Protein AF-A0AAD5IL23-F1 (afdb_monomer_lite)

pLDDT: mean 79.72, std 25.83, range [29.44, 98.81]

Sequence (234 aa):
MELLKLSKFKFQLQAIINEARHLKERERSAAEQIHLLVQKQKQTEEEYSRKLQELEAELASSNELCQKLERKVSYFQNDNALLENKQKELKETIHRLLQARENFINAYEPYLQKNLSAKDIVLQNVISEKEALHLEVGSLGIVLRRIQDAVASMNQQDKKAFHSALELKEEGDVNTTIENNRIEDTVQNGGESPTKASPPCQENKSVGSELLDNDNFTSCVSEASGLSTNWSQI

Structure (mmCIF, N/CA/C/O backbone):
data_AF-A0AAD5IL23-F1
#
_entry.id   AF-A0AAD5IL23-F1
#
loop_
_atom_site.group_PDB
_atom_site.id
_atom_site.type_symbol
_atom_site.label_atom_id
_atom_site.label_alt_id
_atom_site.label_comp_id
_atom_site.label_asym_id
_atom_site.label_entity_id
_atom_site.label_seq_id
_atom_site.pdbx_PDB_ins_code
_atom_site.Cartn_x
_atom_site.Cartn_y
_atom_site.Cartn_z
_atom_site.occupancy
_atom_site.B_iso_or_equiv
_atom_site.auth_seq_id
_atom_site.auth_comp_id
_atom_site.auth_asym_id
_atom_site.auth_atom_id
_atom_site.pdbx_PDB_model_num
ATOM 1 N N . MET A 1 1 ? -58.962 -24.205 103.227 1.00 62.75 1 MET A N 1
ATOM 2 C CA . MET A 1 1 ? -58.649 -24.711 101.868 1.00 62.75 1 MET A CA 1
ATOM 3 C C . MET A 1 1 ? -58.582 -23.584 100.820 1.00 62.75 1 MET A C 1
ATOM 5 O O . MET A 1 1 ? -57.746 -23.660 99.931 1.00 62.75 1 MET A O 1
ATOM 9 N N . GLU A 1 2 ? -59.377 -22.516 100.955 1.00 72.75 2 GLU A N 1
ATOM 10 C CA . GLU A 1 2 ? -59.429 -21.348 100.043 1.00 72.75 2 GLU A CA 1
ATOM 11 C C . GLU A 1 2 ? -58.130 -20.507 99.967 1.00 72.75 2 GLU A C 1
ATOM 13 O O . GLU A 1 2 ? -57.643 -20.215 98.877 1.00 72.75 2 GLU A O 1
ATOM 18 N N . LEU A 1 3 ? -57.499 -20.189 101.106 1.00 74.19 3 LEU A N 1
ATOM 19 C CA . LEU A 1 3 ? -56.250 -19.398 101.173 1.00 74.19 3 LEU A CA 1
ATOM 20 C C . LEU A 1 3 ? -55.073 -20.017 100.391 1.00 74.19 3 LEU A C 1
ATOM 22 O O . LEU A 1 3 ? -54.274 -19.300 99.789 1.00 74.19 3 LEU A O 1
ATOM 26 N N . LEU A 1 4 ? -54.981 -21.351 100.360 1.00 80.19 4 LEU A N 1
ATOM 27 C CA . LEU A 1 4 ? -53.925 -22.072 99.642 1.00 80.19 4 LEU A CA 1
ATOM 28 C C . LEU A 1 4 ? -54.127 -22.004 98.117 1.00 80.19 4 LEU A C 1
ATOM 30 O O . LEU A 1 4 ? -53.163 -21.832 97.371 1.00 80.19 4 LEU A O 1
ATOM 34 N N . LYS A 1 5 ? -55.383 -22.082 97.650 1.00 85.75 5 LYS A N 1
ATOM 35 C CA . LYS A 1 5 ? -55.741 -21.932 96.229 1.00 85.75 5 LYS A CA 1
ATOM 36 C C . LYS A 1 5 ? -55.447 -20.516 95.730 1.00 85.75 5 LYS A C 1
ATOM 38 O O . LYS A 1 5 ? -54.870 -20.361 94.656 1.00 85.75 5 LYS A O 1
ATOM 43 N N . LEU A 1 6 ? -55.774 -19.503 96.534 1.00 87.12 6 LEU A N 1
ATOM 44 C CA . LEU A 1 6 ? -55.502 -18.100 96.215 1.00 87.12 6 LEU A CA 1
ATOM 45 C C . LEU A 1 6 ? -53.994 -17.811 96.132 1.00 87.12 6 LEU A C 1
ATOM 47 O O . LEU A 1 6 ? -53.544 -17.144 95.204 1.00 87.12 6 LEU A O 1
ATOM 51 N N . SER A 1 7 ? -53.201 -18.362 97.058 1.00 90.06 7 SER A N 1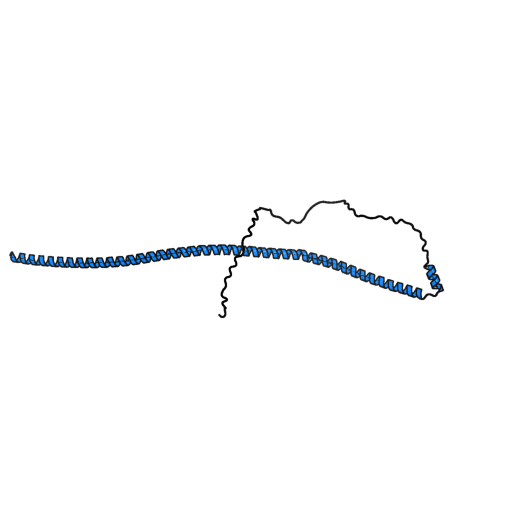
ATOM 52 C CA . SER A 1 7 ? -51.735 -18.255 97.022 1.00 90.06 7 SER A CA 1
ATOM 53 C C . SER A 1 7 ? -51.146 -18.884 95.751 1.00 90.06 7 SER A C 1
ATOM 55 O O . SER A 1 7 ? -50.360 -18.245 95.051 1.00 90.06 7 SER A O 1
ATOM 57 N N . LYS A 1 8 ? -51.590 -20.095 95.380 1.00 91.38 8 LYS A N 1
ATOM 58 C CA . LYS A 1 8 ? -51.168 -20.766 94.138 1.00 91.38 8 LYS A CA 1
ATOM 59 C C . LYS A 1 8 ? -51.513 -19.942 92.896 1.00 91.38 8 LYS A C 1
ATOM 61 O O . LYS A 1 8 ? -50.655 -19.757 92.035 1.00 91.38 8 LYS A O 1
ATOM 66 N N . PHE A 1 9 ? -52.737 -19.419 92.826 1.00 93.44 9 PHE A N 1
ATOM 67 C CA . PHE A 1 9 ? -53.173 -18.564 91.724 1.00 93.44 9 PHE A CA 1
ATOM 68 C C . PHE A 1 9 ? -52.321 -17.291 91.618 1.00 93.44 9 PHE A C 1
ATOM 70 O O . PHE A 1 9 ? -51.855 -16.951 90.533 1.00 93.44 9 PHE A O 1
ATOM 77 N N . LYS A 1 10 ? -52.029 -16.629 92.746 1.00 94.31 10 LYS A N 1
ATOM 78 C CA . LYS A 1 10 ? -51.149 -15.451 92.793 1.00 94.31 10 LYS A CA 1
ATOM 79 C C . LYS A 1 10 ? -49.754 -15.754 92.236 1.00 94.31 10 LYS A C 1
ATOM 81 O O . LYS A 1 10 ? -49.243 -14.975 91.436 1.00 94.31 10 LYS A O 1
ATOM 86 N N . PHE A 1 11 ? -49.149 -16.879 92.621 1.00 95.44 11 PHE A N 1
ATOM 87 C CA . PHE A 1 11 ? -47.842 -17.287 92.095 1.00 95.44 11 PHE A CA 1
ATOM 88 C C . PHE A 1 11 ? -47.875 -17.569 90.589 1.00 95.44 11 PHE A C 1
ATOM 90 O O . PHE A 1 11 ? -46.979 -17.130 89.872 1.00 95.44 11 PHE A O 1
ATOM 97 N N . GLN A 1 12 ? -48.913 -18.251 90.096 1.00 95.56 12 GLN A N 1
ATOM 98 C CA . GLN A 1 12 ? -49.082 -18.519 88.664 1.00 95.56 12 GLN A CA 1
ATOM 99 C C . GLN A 1 12 ? -49.260 -17.227 87.858 1.00 95.56 12 GLN A C 1
ATOM 101 O O . GLN A 1 12 ? -48.619 -17.056 86.824 1.00 95.56 12 GLN A O 1
ATOM 106 N N . LEU A 1 13 ? -50.064 -16.284 88.358 1.00 95.38 13 LEU A N 1
ATOM 107 C CA . LEU A 1 13 ? -50.244 -14.980 87.725 1.00 95.38 13 LEU A CA 1
ATOM 108 C C . LEU A 1 13 ? -48.928 -14.188 87.688 1.00 95.38 13 LEU A C 1
ATOM 110 O O . LEU A 1 13 ? -48.581 -13.622 86.655 1.00 95.38 13 LEU A O 1
ATOM 114 N N . GLN A 1 14 ? -48.162 -14.190 88.784 1.00 95.88 14 GLN A N 1
ATOM 115 C CA . GLN A 1 14 ? -46.849 -13.542 88.846 1.00 95.88 14 GLN A CA 1
ATOM 116 C C . GLN A 1 14 ? -45.861 -14.155 87.836 1.00 95.88 14 GLN A C 1
ATOM 118 O O . GLN A 1 14 ? -45.108 -13.420 87.195 1.00 95.88 14 GLN A O 1
ATOM 123 N N . ALA A 1 15 ? -45.876 -15.485 87.677 1.00 96.19 15 ALA A N 1
ATOM 124 C CA . ALA A 1 15 ? -45.046 -16.193 86.705 1.00 96.19 15 ALA A CA 1
ATOM 125 C C . ALA A 1 15 ? -45.395 -15.783 85.266 1.00 96.19 15 ALA A C 1
ATOM 127 O O . ALA A 1 15 ? -44.506 -15.367 84.526 1.00 96.19 15 ALA A O 1
ATOM 128 N N . ILE A 1 16 ? -46.686 -15.784 84.914 1.00 96.75 16 ILE A N 1
ATOM 129 C CA . ILE A 1 16 ? -47.166 -15.370 83.585 1.00 96.75 16 ILE A CA 1
ATOM 130 C C . ILE A 1 16 ? -46.824 -13.901 83.302 1.00 96.75 16 ILE A C 1
ATOM 132 O O . ILE A 1 16 ? -46.371 -13.576 82.210 1.00 96.75 16 ILE A O 1
ATOM 136 N N . ILE A 1 17 ? -46.991 -12.995 84.275 1.00 96.56 17 ILE A N 1
ATOM 137 C CA . ILE A 1 17 ? -46.640 -11.572 84.109 1.00 96.56 17 ILE A CA 1
ATOM 138 C C . ILE A 1 17 ? -45.142 -11.401 83.823 1.00 96.56 17 ILE A C 1
ATOM 140 O O . ILE A 1 17 ? -44.760 -10.595 82.971 1.00 96.56 17 ILE A O 1
ATOM 144 N N . ASN A 1 18 ? -44.285 -12.142 84.528 1.00 95.81 18 ASN A N 1
ATOM 145 C CA . ASN A 1 18 ? -42.844 -12.094 84.293 1.00 95.81 18 ASN A CA 1
ATOM 146 C C . ASN A 1 18 ? -42.473 -12.666 82.920 1.00 95.81 18 ASN A C 1
ATOM 148 O O . ASN A 1 18 ? -41.654 -12.070 82.222 1.00 95.81 18 ASN A O 1
ATOM 152 N N . GLU A 1 19 ? -43.104 -13.764 82.510 1.00 96.88 19 GLU A N 1
ATOM 153 C CA . GLU A 1 19 ? -42.888 -14.385 81.204 1.00 96.88 19 GLU A CA 1
ATOM 154 C C . GLU A 1 19 ? -43.358 -13.478 80.058 1.00 96.88 19 GLU A C 1
ATOM 156 O O . GLU A 1 19 ? -42.610 -13.248 79.111 1.00 96.88 19 GLU A O 1
ATOM 161 N N . ALA A 1 20 ? -44.528 -12.846 80.188 1.00 96.62 20 ALA A N 1
ATOM 162 C CA . ALA A 1 20 ? -45.023 -11.853 79.236 1.00 96.62 20 ALA A CA 1
ATOM 163 C C . ALA A 1 20 ? -44.083 -10.639 79.125 1.00 96.62 20 ALA A C 1
ATOM 165 O O . ALA A 1 20 ? -43.822 -10.151 78.024 1.00 96.62 20 ALA A O 1
ATOM 166 N N . ARG A 1 21 ? -43.523 -10.163 80.249 1.00 96.44 21 ARG A N 1
ATOM 167 C CA . ARG A 1 21 ? -42.531 -9.074 80.241 1.00 96.44 21 ARG A CA 1
ATOM 168 C C . ARG A 1 21 ? -41.253 -9.493 79.513 1.00 96.44 21 ARG A C 1
ATOM 170 O O . ARG A 1 21 ? -40.755 -8.728 78.693 1.00 96.44 21 ARG A O 1
ATOM 177 N N . HIS A 1 22 ? -40.754 -10.697 79.788 1.00 97.06 22 HIS A N 1
ATOM 178 C CA . HIS A 1 22 ? -39.567 -11.242 79.133 1.00 97.06 22 HIS A CA 1
ATOM 179 C C . HIS A 1 22 ? -39.786 -11.438 77.625 1.00 97.06 22 HIS A C 1
ATOM 181 O O . HIS A 1 22 ? -38.943 -11.044 76.823 1.00 97.06 22 HIS A O 1
ATOM 187 N N . LEU A 1 23 ? -40.942 -11.973 77.220 1.00 97.12 23 LEU A N 1
ATOM 188 C CA . LEU A 1 23 ? -41.308 -12.116 75.811 1.00 97.12 23 LEU A CA 1
ATOM 189 C C . LEU A 1 23 ? -41.362 -10.764 75.096 1.00 97.12 23 LEU A C 1
ATOM 191 O O . LEU A 1 23 ? -40.799 -10.647 74.013 1.00 97.12 23 LEU A O 1
ATOM 195 N N . LYS A 1 24 ? -41.950 -9.738 75.722 1.00 97.44 24 LYS A N 1
ATOM 196 C CA . LYS A 1 24 ? -42.006 -8.379 75.163 1.00 97.44 24 LYS A CA 1
ATOM 197 C C . LYS A 1 24 ? -40.623 -7.733 75.026 1.00 97.44 24 LYS A C 1
ATOM 199 O O . LYS A 1 24 ? -40.403 -6.933 74.122 1.00 97.44 24 LYS A O 1
ATOM 204 N N . GLU A 1 25 ? -39.701 -8.015 75.944 1.00 97.06 25 GLU A N 1
ATOM 205 C CA . GLU A 1 25 ? -38.306 -7.563 75.832 1.00 97.06 25 GLU A CA 1
ATOM 206 C C . GLU A 1 25 ? -37.595 -8.265 74.673 1.00 97.06 25 GLU A C 1
ATOM 208 O O . GLU A 1 25 ? -36.964 -7.619 73.840 1.00 97.06 25 GLU A O 1
ATOM 213 N N . ARG A 1 26 ? -37.771 -9.585 74.566 1.00 97.06 26 ARG A N 1
ATOM 214 C CA . ARG A 1 26 ? -37.197 -10.385 73.483 1.00 97.06 26 ARG A CA 1
ATOM 215 C C . ARG A 1 26 ? -37.736 -9.972 72.115 1.00 97.06 26 ARG A C 1
ATOM 217 O O . ARG A 1 26 ? -36.972 -9.908 71.161 1.00 97.06 26 ARG A O 1
ATOM 224 N N . GLU A 1 27 ? -39.030 -9.685 72.023 1.00 97.50 27 GLU A N 1
ATOM 225 C CA . GLU A 1 27 ? -39.674 -9.160 70.817 1.00 97.50 27 GLU A CA 1
ATOM 226 C C . GLU A 1 27 ? -39.067 -7.815 70.405 1.00 97.50 27 GLU A C 1
ATOM 228 O O . GLU A 1 27 ? -38.683 -7.657 69.249 1.00 97.50 27 GLU A O 1
ATOM 233 N N . ARG A 1 28 ? -38.908 -6.875 71.351 1.00 97.50 28 ARG A N 1
ATOM 234 C CA . ARG A 1 28 ? -38.261 -5.581 71.085 1.00 97.50 28 ARG A CA 1
ATOM 235 C C . ARG A 1 28 ? -36.820 -5.748 70.605 1.00 97.50 28 ARG A C 1
ATOM 237 O O . ARG A 1 28 ? -36.472 -5.199 69.566 1.00 97.50 28 ARG A O 1
ATOM 244 N N . SER A 1 29 ? -36.023 -6.573 71.284 1.00 97.38 29 SER A N 1
ATOM 245 C CA . SER A 1 29 ? -34.638 -6.837 70.874 1.00 97.38 29 SER A CA 1
ATOM 246 C C . SER A 1 29 ? -34.551 -7.496 69.491 1.00 97.38 29 SER A C 1
ATOM 248 O O . SER A 1 29 ? -33.717 -7.113 68.672 1.00 97.38 29 SER A O 1
ATOM 250 N N . ALA A 1 30 ? -35.438 -8.448 69.184 1.00 97.94 30 ALA A N 1
ATOM 251 C CA . ALA A 1 30 ? -35.497 -9.068 67.862 1.00 97.94 30 ALA A CA 1
ATOM 252 C C . ALA A 1 30 ? -35.899 -8.059 66.772 1.00 97.94 30 ALA A C 1
ATOM 254 O O . ALA A 1 30 ? -35.303 -8.057 65.696 1.00 97.94 30 ALA A O 1
ATOM 255 N N . ALA A 1 31 ? -36.862 -7.173 67.048 1.00 97.81 31 ALA A N 1
ATOM 256 C CA . ALA A 1 31 ? -37.269 -6.120 66.120 1.00 97.81 31 ALA A CA 1
ATOM 257 C C . ALA A 1 31 ? -36.123 -5.133 65.828 1.00 97.81 31 ALA A C 1
ATOM 259 O O . ALA A 1 31 ? -35.900 -4.778 64.671 1.00 97.81 31 ALA A O 1
ATOM 260 N N . GLU A 1 32 ? -35.352 -4.746 66.847 1.00 97.75 32 GLU A N 1
ATOM 261 C CA . GLU A 1 32 ? -34.164 -3.894 66.695 1.00 97.75 32 GLU A CA 1
ATOM 262 C C . GLU A 1 32 ? -33.064 -4.577 65.867 1.00 97.75 32 GLU A C 1
ATOM 264 O O . GLU A 1 32 ? -32.487 -3.956 64.971 1.00 97.75 32 GLU A O 1
ATOM 269 N N . GLN A 1 33 ? -32.806 -5.869 66.106 1.00 97.88 33 GLN A N 1
ATOM 270 C CA . GLN A 1 33 ? -31.843 -6.645 65.315 1.00 97.88 33 GLN A CA 1
ATOM 271 C C . GLN A 1 33 ? -32.263 -6.751 63.844 1.00 97.88 33 GLN A C 1
ATOM 273 O O . GLN A 1 33 ? -31.431 -6.567 62.954 1.00 97.88 33 GLN A O 1
ATOM 278 N N . ILE A 1 34 ? -33.548 -7.006 63.578 1.00 98.12 34 ILE A N 1
ATOM 279 C CA . ILE A 1 34 ? -34.093 -7.041 62.214 1.00 98.12 34 ILE A CA 1
ATOM 280 C C . ILE A 1 34 ? -33.941 -5.672 61.550 1.00 98.12 34 ILE A C 1
ATOM 282 O O . ILE A 1 34 ? -33.466 -5.601 60.419 1.00 98.12 34 ILE A O 1
ATOM 286 N N . HIS A 1 35 ? -34.283 -4.585 62.246 1.00 98.38 35 HIS A N 1
ATOM 287 C CA . HIS A 1 35 ? -34.137 -3.231 61.711 1.00 98.38 35 HIS A CA 1
ATOM 288 C C . HIS A 1 35 ? -32.683 -2.928 61.315 1.00 98.38 35 HIS A C 1
ATOM 290 O O . HIS A 1 35 ? -32.430 -2.430 60.218 1.00 98.38 35 HIS A O 1
ATOM 296 N N . LEU A 1 36 ? -31.717 -3.285 62.169 1.00 98.25 36 LEU A N 1
ATOM 297 C CA . LEU A 1 36 ? -30.293 -3.107 61.877 1.00 98.25 36 LEU A CA 1
ATOM 298 C C . LEU A 1 36 ? -29.846 -3.920 60.652 1.00 98.25 36 LEU A C 1
ATOM 300 O O . LEU A 1 36 ? -29.119 -3.406 59.800 1.00 98.25 36 LEU A O 1
ATOM 304 N N . LEU A 1 37 ? -30.289 -5.177 60.544 1.00 98.19 37 LEU A N 1
ATOM 305 C CA . LEU A 1 37 ? -29.975 -6.036 59.399 1.00 98.19 37 LEU A CA 1
ATOM 306 C C . LEU A 1 37 ? -30.563 -5.488 58.095 1.00 98.19 37 LEU A C 1
ATOM 308 O O . LEU A 1 37 ? -29.848 -5.423 57.097 1.00 98.19 37 LEU A O 1
ATOM 312 N N . VAL A 1 38 ? -31.820 -5.036 58.111 1.00 98.25 38 VAL A N 1
ATOM 313 C CA . VAL A 1 38 ? -32.484 -4.425 56.947 1.00 98.25 38 VAL A CA 1
ATOM 314 C C . VAL A 1 38 ? -31.761 -3.151 56.515 1.00 98.25 38 VAL A C 1
ATOM 316 O O . VAL A 1 38 ? -31.515 -2.954 55.326 1.00 98.25 38 VAL A O 1
ATOM 319 N N . GLN A 1 39 ? -31.360 -2.300 57.464 1.00 98.25 39 GLN A N 1
ATOM 320 C CA . GLN A 1 39 ? -30.615 -1.082 57.151 1.00 98.25 39 GLN A CA 1
ATOM 321 C C . GLN A 1 39 ? -29.254 -1.394 56.516 1.00 98.25 39 GLN A C 1
ATOM 323 O O . GLN A 1 39 ? -28.885 -0.768 55.522 1.00 98.25 39 GLN A O 1
ATOM 328 N N . LYS A 1 40 ? -28.525 -2.383 57.048 1.00 98.31 40 LYS A N 1
ATOM 329 C CA . LYS A 1 40 ? -27.248 -2.825 56.473 1.00 98.31 40 LYS A CA 1
ATOM 330 C C . LYS A 1 40 ? -27.436 -3.396 55.067 1.00 98.31 40 LYS A C 1
ATOM 332 O O . LYS A 1 40 ? -26.673 -3.050 54.171 1.00 98.31 40 LYS A O 1
ATOM 337 N N . GLN A 1 41 ? -28.457 -4.231 54.865 1.00 98.31 41 GLN A N 1
ATOM 338 C CA . GLN A 1 41 ? -28.778 -4.793 53.554 1.00 98.31 41 GLN A CA 1
ATOM 339 C C . GLN A 1 41 ? -29.067 -3.685 52.535 1.00 98.31 41 GLN A C 1
ATOM 341 O O . GLN A 1 41 ? -28.491 -3.693 51.448 1.00 98.31 41 GLN A O 1
ATOM 346 N N . LYS A 1 42 ? -29.880 -2.694 52.913 1.00 98.25 42 LYS A N 1
ATOM 347 C CA . LYS A 1 42 ? -30.203 -1.550 52.056 1.00 98.25 42 LYS A CA 1
ATOM 348 C C . LYS A 1 42 ? -28.949 -0.786 51.618 1.00 98.25 42 LYS A C 1
ATOM 350 O O . LYS A 1 42 ? -28.781 -0.517 50.435 1.00 98.25 42 LYS A O 1
ATOM 355 N N . GLN A 1 43 ? -28.038 -0.495 52.548 1.00 98.25 43 GLN A N 1
ATOM 356 C CA . GLN A 1 43 ? -26.778 0.184 52.223 1.00 98.25 43 GLN A CA 1
ATOM 357 C C . GLN A 1 43 ? -25.920 -0.631 51.247 1.00 98.25 43 GLN A C 1
ATOM 359 O O . GLN A 1 43 ? -25.390 -0.083 50.283 1.00 98.25 43 GLN A O 1
ATOM 364 N N . THR A 1 44 ? -25.818 -1.948 51.458 1.00 97.69 44 THR A N 1
ATOM 365 C CA . THR A 1 44 ? -25.057 -2.811 50.545 1.00 97.69 44 THR A CA 1
ATOM 366 C C . THR A 1 44 ? -25.685 -2.883 49.153 1.00 97.69 44 THR A C 1
ATOM 368 O O . THR A 1 44 ? -24.969 -2.846 48.158 1.00 97.69 44 THR A O 1
ATOM 371 N N . GLU A 1 45 ? -27.014 -2.931 49.056 1.00 98.25 45 GLU A N 1
ATOM 372 C CA . GLU A 1 45 ? -27.732 -2.944 47.777 1.00 98.25 45 GLU A CA 1
ATOM 373 C C . GLU A 1 45 ? -27.545 -1.630 47.002 1.00 98.25 45 GLU A C 1
ATOM 375 O O . GLU A 1 45 ? -27.301 -1.651 45.794 1.00 98.25 45 GLU A O 1
ATOM 380 N N . GLU A 1 46 ? -27.564 -0.485 47.691 1.00 98.25 46 GLU A N 1
ATOM 381 C CA . GLU A 1 46 ? -27.273 0.828 47.101 1.00 98.25 46 GLU A CA 1
ATOM 382 C C . GLU A 1 46 ? -25.819 0.933 46.601 1.00 98.25 46 GLU A C 1
ATOM 384 O O . GLU A 1 46 ? -25.550 1.546 45.565 1.00 98.25 46 GLU A O 1
ATOM 389 N N . GLU A 1 47 ? -24.857 0.328 47.303 1.00 98.31 47 GLU A N 1
ATOM 390 C CA . GLU A 1 47 ? -23.465 0.234 46.845 1.00 98.31 47 GLU A CA 1
ATOM 391 C C . GLU A 1 47 ? -23.315 -0.643 45.599 1.00 98.31 47 GLU A C 1
ATOM 393 O O . GLU A 1 47 ? -22.627 -0.246 44.656 1.00 98.31 47 GLU A O 1
ATOM 398 N N . TYR A 1 48 ? -23.960 -1.812 45.564 1.00 98.38 48 TYR A N 1
ATOM 399 C CA . TYR A 1 48 ? -23.941 -2.677 44.383 1.00 98.38 48 TYR A CA 1
ATOM 400 C C . TYR A 1 48 ? -24.637 -2.029 43.188 1.00 98.38 48 TYR A C 1
ATOM 402 O O . TYR A 1 48 ? -24.121 -2.110 42.077 1.00 98.38 48 TYR A O 1
ATOM 410 N N . SER A 1 49 ? -25.744 -1.323 43.416 1.00 98.50 49 SER A N 1
ATOM 411 C CA . SER A 1 49 ? -26.458 -0.588 42.3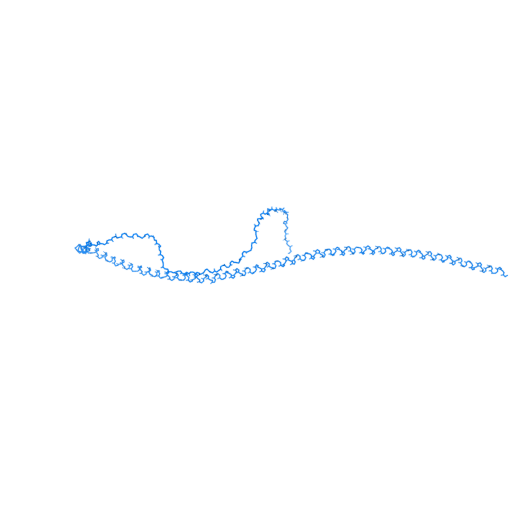68 1.00 98.50 49 SER A CA 1
ATOM 412 C C . SER A 1 49 ? -25.580 0.499 41.742 1.00 98.50 49 SER A C 1
ATOM 414 O O . SER A 1 49 ? -25.528 0.614 40.520 1.00 98.50 49 SER A O 1
ATOM 416 N N . ARG A 1 50 ? -24.822 1.250 42.557 1.00 98.50 50 ARG A N 1
ATOM 417 C CA . ARG A 1 50 ? -23.856 2.244 42.053 1.00 98.50 50 ARG A CA 1
ATOM 418 C C . ARG A 1 50 ? -22.741 1.605 41.226 1.00 98.50 50 ARG A C 1
ATOM 420 O O . ARG A 1 50 ? -22.446 2.090 40.141 1.00 98.50 50 ARG A O 1
ATOM 427 N N . LYS A 1 51 ? -22.155 0.504 41.710 1.00 98.56 51 LYS A N 1
ATOM 428 C CA . LYS A 1 51 ? -21.106 -0.228 40.977 1.00 98.56 51 LYS A CA 1
ATOM 429 C C . LYS A 1 51 ? -21.611 -0.787 39.650 1.00 98.56 51 LYS A C 1
ATOM 431 O O . LYS A 1 51 ? -20.880 -0.773 38.669 1.00 98.56 51 LYS A O 1
ATOM 436 N N . LEU A 1 52 ? -22.850 -1.278 39.617 1.00 98.50 52 LEU A N 1
ATOM 437 C CA . LEU A 1 52 ? -23.453 -1.796 38.394 1.00 98.50 52 LEU A CA 1
ATOM 438 C C . LEU A 1 52 ? -23.596 -0.689 37.343 1.00 98.50 52 LEU A C 1
ATOM 440 O O . LEU A 1 52 ? -23.166 -0.876 36.212 1.00 98.50 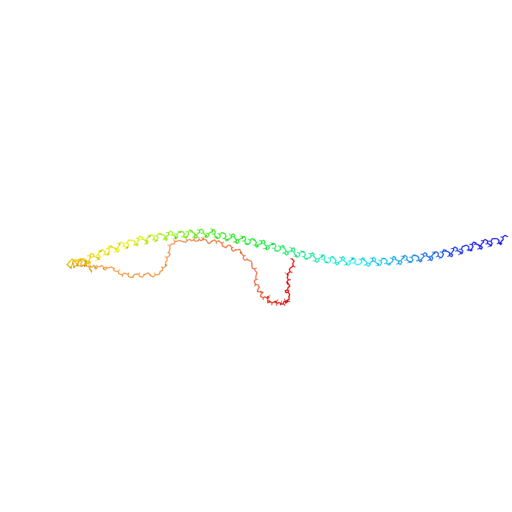52 LEU A O 1
ATOM 444 N N . GLN A 1 53 ? -24.103 0.480 37.741 1.00 98.62 53 GLN A N 1
ATOM 445 C CA . GLN A 1 53 ? -24.230 1.638 36.850 1.00 98.62 53 GLN A CA 1
ATOM 446 C C . GLN A 1 53 ? -22.874 2.131 36.326 1.00 98.62 53 GLN A C 1
ATOM 448 O O . GLN A 1 53 ? -22.758 2.500 35.160 1.00 98.62 53 GLN A O 1
ATOM 453 N N . GLU A 1 54 ? -21.840 2.130 37.172 1.00 98.56 54 GLU A N 1
ATOM 454 C CA . GLU A 1 54 ? -20.478 2.498 36.770 1.00 98.56 54 GLU A CA 1
ATOM 455 C C . GLU A 1 54 ? -19.921 1.529 35.717 1.00 98.56 54 GLU A C 1
ATOM 457 O O . GLU A 1 54 ? -19.439 1.967 34.672 1.00 98.56 54 GLU A O 1
ATOM 462 N N . LEU A 1 55 ? -20.072 0.218 35.938 1.00 98.62 55 LEU A N 1
ATOM 463 C CA . LEU A 1 55 ? -19.655 -0.809 34.979 1.00 98.62 55 LEU A CA 1
ATOM 464 C C . LEU A 1 55 ? -20.445 -0.738 33.666 1.00 98.62 55 LEU A C 1
ATOM 466 O O . LEU A 1 55 ? -19.872 -0.925 32.595 1.00 98.62 55 LEU A O 1
ATOM 470 N N . GLU A 1 56 ? -21.747 -0.455 33.722 1.00 98.69 56 GLU A N 1
ATOM 471 C CA . GLU A 1 56 ? -22.577 -0.259 32.528 1.00 98.69 56 GLU A CA 1
ATOM 472 C C . GLU A 1 56 ? -22.102 0.946 31.702 1.00 98.69 56 GLU A C 1
ATOM 474 O O . GLU A 1 56 ? -22.002 0.858 30.474 1.00 98.69 56 GLU A O 1
ATOM 479 N N . ALA A 1 57 ? -21.753 2.055 32.361 1.00 98.50 57 ALA A N 1
ATOM 480 C CA . ALA A 1 57 ? -21.211 3.239 31.700 1.00 98.50 57 ALA A CA 1
ATOM 481 C C . ALA A 1 57 ? -19.817 2.984 31.099 1.00 98.50 57 ALA A C 1
ATOM 483 O O . ALA A 1 57 ? -19.545 3.399 29.969 1.00 98.50 57 ALA A O 1
ATOM 484 N N . GLU A 1 58 ? -18.944 2.272 31.816 1.00 98.56 58 GLU A N 1
ATOM 485 C CA . GLU A 1 58 ? -17.616 1.896 31.321 1.00 98.56 58 GLU A CA 1
ATOM 486 C C . GLU A 1 58 ? -17.712 0.949 30.116 1.00 98.56 58 GLU A C 1
ATOM 488 O O . GLU A 1 58 ? -17.024 1.150 29.113 1.00 98.56 58 GLU A O 1
ATOM 493 N N . LEU A 1 59 ? -18.627 -0.025 30.155 1.00 98.62 59 LEU A N 1
ATOM 494 C CA . LEU A 1 59 ? -18.895 -0.924 29.033 1.00 98.62 59 LEU A CA 1
ATOM 495 C C . LEU A 1 59 ? -19.400 -0.159 27.803 1.00 98.62 59 LEU A C 1
ATOM 497 O O . LEU A 1 59 ? -18.946 -0.420 26.687 1.00 98.62 59 LEU A O 1
ATOM 501 N N . ALA A 1 60 ? -20.310 0.801 27.990 1.00 98.56 60 ALA A N 1
ATOM 502 C CA . ALA A 1 60 ? -20.805 1.645 26.905 1.00 98.56 60 ALA A CA 1
ATOM 503 C C . ALA A 1 60 ? -19.681 2.490 26.277 1.00 98.56 60 ALA A C 1
ATOM 505 O O . ALA A 1 60 ? -19.549 2.528 25.052 1.00 98.56 60 ALA A O 1
ATOM 506 N N . SER A 1 61 ? -18.833 3.100 27.111 1.00 98.62 61 SER A N 1
ATOM 507 C CA . SER A 1 61 ? -17.659 3.871 26.680 1.00 98.62 61 SER A CA 1
ATOM 508 C C . SER A 1 61 ? -16.651 3.005 25.911 1.00 98.62 61 SER A C 1
ATOM 510 O O . SER A 1 61 ? -16.197 3.369 24.822 1.00 98.62 61 SER A O 1
ATOM 512 N N . SER A 1 62 ? -16.355 1.811 26.430 1.00 98.56 62 SER A N 1
ATOM 513 C CA . SER A 1 62 ? -15.470 0.835 25.789 1.00 98.56 62 SER A CA 1
ATOM 514 C C . SER A 1 62 ? -16.002 0.400 24.420 1.00 98.56 62 SER A C 1
ATOM 516 O O . SER A 1 62 ? -15.269 0.421 23.431 1.00 98.56 62 SER A O 1
ATOM 518 N N . ASN A 1 63 ? -17.303 0.110 24.315 1.00 98.62 63 ASN A N 1
ATOM 519 C CA . ASN A 1 63 ? -17.938 -0.222 23.040 1.00 98.62 63 ASN A CA 1
ATOM 520 C C . ASN A 1 63 ? -17.849 0.923 22.023 1.00 98.62 63 ASN A C 1
ATOM 522 O O . ASN A 1 63 ? -17.588 0.676 20.844 1.00 98.62 63 ASN A O 1
ATOM 526 N N . GLU A 1 64 ? -18.031 2.174 22.450 1.00 98.62 64 GLU A N 1
ATOM 527 C CA . GLU A 1 64 ? -17.876 3.330 21.564 1.00 98.62 64 GLU A CA 1
ATOM 528 C C . GLU A 1 64 ? -16.440 3.433 21.025 1.00 98.62 64 GLU A C 1
ATOM 530 O O . GLU A 1 64 ? -16.229 3.675 19.829 1.00 98.62 64 GLU A O 1
ATOM 535 N N . LEU A 1 65 ? -15.442 3.209 21.886 1.00 98.50 65 LEU A N 1
ATOM 536 C CA . LEU A 1 65 ? -14.034 3.192 21.497 1.00 98.50 65 LEU A CA 1
ATOM 537 C C . LEU A 1 65 ? -13.733 2.053 20.511 1.00 98.50 65 LEU A C 1
ATOM 539 O O . LEU A 1 65 ? -13.092 2.299 19.486 1.00 98.50 65 LEU A O 1
ATOM 543 N N . CYS A 1 66 ? -14.238 0.844 20.771 1.00 98.56 66 CYS A N 1
ATOM 544 C CA . CYS A 1 66 ? -14.113 -0.301 19.866 1.00 98.56 66 CYS A CA 1
ATOM 545 C C . CYS A 1 66 ? -14.676 0.025 18.480 1.00 98.56 66 CYS A C 1
ATOM 547 O O . CYS A 1 66 ? -13.970 -0.120 17.485 1.00 98.56 66 CYS A O 1
ATOM 549 N N . GLN A 1 67 ? -15.881 0.595 18.399 1.00 98.62 67 GLN A N 1
ATOM 550 C CA . GLN A 1 67 ? -16.456 0.997 17.112 1.00 98.62 67 GLN A CA 1
ATOM 551 C C . GLN A 1 67 ? -15.629 2.086 16.409 1.00 98.62 67 GLN A C 1
ATOM 553 O O . GLN A 1 67 ? -15.541 2.121 15.180 1.00 98.62 67 GLN A O 1
ATOM 558 N N . LYS A 1 68 ? -15.042 3.040 17.146 1.00 98.62 68 LYS A N 1
ATOM 559 C CA . LYS A 1 68 ? -14.145 4.054 16.555 1.00 98.62 68 LYS A CA 1
ATOM 560 C C . LYS A 1 68 ? -12.880 3.410 15.987 1.00 98.62 68 LYS A C 1
ATOM 562 O O . LYS A 1 68 ? -12.440 3.803 14.906 1.00 98.62 68 LYS A O 1
ATOM 567 N N . LEU A 1 69 ? -12.314 2.432 16.689 1.00 98.69 69 LEU A N 1
ATOM 568 C CA . LEU A 1 69 ? -11.149 1.681 16.229 1.00 98.69 69 LEU A CA 1
ATOM 569 C C . LEU A 1 69 ? -11.473 0.829 15.003 1.00 98.69 69 LEU A C 1
ATOM 571 O O . LEU A 1 69 ? -10.734 0.897 14.028 1.00 98.69 69 LEU A O 1
ATOM 575 N N . GLU A 1 70 ? -12.596 0.116 14.994 1.00 98.62 70 GLU A N 1
ATOM 576 C CA . GLU A 1 70 ? -13.042 -0.679 13.843 1.00 98.62 70 GLU A CA 1
ATOM 577 C C . GLU A 1 70 ? -13.179 0.171 12.576 1.00 98.62 70 GLU A C 1
ATOM 579 O O . GLU A 1 70 ? -12.679 -0.209 11.517 1.00 98.62 70 GLU A O 1
ATOM 584 N N . ARG A 1 71 ? -13.768 1.371 12.685 1.00 98.56 71 ARG A N 1
ATOM 585 C CA . ARG A 1 71 ? -13.852 2.315 11.556 1.00 98.56 71 ARG A CA 1
ATOM 586 C C . ARG A 1 71 ? -12.468 2.717 11.040 1.00 98.56 71 ARG A C 1
ATOM 588 O O . ARG A 1 71 ? -12.257 2.743 9.830 1.00 98.56 71 ARG A O 1
ATOM 595 N N . LYS A 1 72 ? -11.516 3.005 11.937 1.00 98.62 72 LYS A N 1
ATOM 596 C CA . LYS A 1 72 ? -10.131 3.337 11.552 1.00 98.62 72 LYS A CA 1
ATOM 597 C C . LYS A 1 72 ? -9.417 2.157 10.898 1.00 98.62 72 LYS A C 1
ATOM 599 O O . LYS A 1 72 ? -8.731 2.350 9.901 1.00 98.62 72 LYS A O 1
ATOM 604 N N . VAL A 1 73 ? -9.588 0.948 11.431 1.00 98.69 73 VAL A N 1
ATOM 605 C CA . VAL A 1 73 ? -9.012 -0.275 10.857 1.00 98.69 73 VAL A CA 1
ATOM 606 C C . VAL A 1 73 ? -9.552 -0.502 9.450 1.00 98.69 73 VAL A C 1
ATOM 608 O O . VAL A 1 73 ? -8.763 -0.722 8.538 1.00 98.69 73 VAL A O 1
ATOM 611 N N . SER A 1 74 ? -10.865 -0.368 9.249 1.00 98.56 74 SER A N 1
ATOM 612 C CA . SER A 1 74 ? -11.478 -0.495 7.923 1.00 98.56 74 SER A CA 1
ATOM 613 C C . SER A 1 74 ? -10.947 0.554 6.939 1.00 98.56 74 SER A C 1
ATOM 615 O O . SER A 1 74 ? -10.603 0.216 5.808 1.00 98.56 74 SER A O 1
ATOM 617 N N . TYR A 1 75 ? -10.803 1.808 7.377 1.00 98.62 75 TYR A N 1
ATOM 618 C CA . TYR A 1 75 ? -10.205 2.866 6.562 1.00 98.62 75 TYR A CA 1
ATOM 619 C C . TYR A 1 75 ? -8.767 2.517 6.139 1.00 98.62 75 TYR A C 1
ATOM 621 O O . TYR A 1 75 ? -8.453 2.538 4.952 1.00 98.62 75 TYR A O 1
ATOM 629 N N . PHE A 1 76 ? -7.912 2.110 7.083 1.00 98.56 76 PHE A N 1
ATOM 630 C CA . PHE A 1 76 ? -6.529 1.740 6.771 1.00 98.56 76 PHE A CA 1
ATOM 631 C C . PHE A 1 76 ? -6.416 0.486 5.902 1.00 98.56 76 PHE A C 1
ATOM 633 O O . PHE A 1 76 ? -5.522 0.405 5.064 1.00 98.56 76 PHE A O 1
ATOM 640 N N . GLN A 1 77 ? -7.317 -0.484 6.062 1.00 98.56 77 GLN A N 1
ATOM 641 C CA . GLN A 1 77 ? -7.377 -1.655 5.186 1.00 98.56 77 GLN A CA 1
ATOM 642 C C . GLN A 1 77 ? -7.696 -1.257 3.740 1.00 98.56 77 GLN A C 1
ATOM 644 O O . GLN A 1 77 ? -7.044 -1.746 2.818 1.00 98.56 77 GLN A O 1
ATOM 649 N N . ASN A 1 78 ? -8.645 -0.339 3.543 1.00 98.44 78 ASN A N 1
ATOM 650 C CA . ASN A 1 78 ? -8.997 0.164 2.215 1.00 98.44 78 ASN A CA 1
ATOM 651 C C . ASN A 1 78 ? -7.850 0.967 1.582 1.00 98.44 78 ASN A C 1
ATOM 653 O O . ASN A 1 78 ? -7.517 0.741 0.418 1.00 98.44 78 ASN A O 1
ATOM 657 N N . ASP A 1 79 ? -7.213 1.859 2.347 1.00 98.56 79 ASP A N 1
ATOM 658 C CA . ASP A 1 79 ? -6.067 2.643 1.871 1.00 98.56 79 ASP A CA 1
ATOM 659 C C . ASP A 1 79 ? -4.885 1.738 1.495 1.00 98.56 79 ASP A C 1
ATOM 661 O O . ASP A 1 79 ? -4.283 1.917 0.434 1.00 98.56 79 ASP A O 1
ATOM 665 N N . ASN A 1 80 ? -4.589 0.715 2.303 1.00 98.69 80 ASN A N 1
ATOM 666 C CA . ASN A 1 80 ? -3.553 -0.264 1.977 1.00 98.69 80 ASN A CA 1
ATOM 667 C C . ASN A 1 80 ? -3.875 -1.030 0.688 1.00 98.69 80 ASN A C 1
ATOM 669 O O . ASN A 1 80 ? -3.000 -1.156 -0.165 1.00 98.69 80 ASN A O 1
ATOM 673 N N . ALA A 1 81 ? -5.121 -1.473 0.494 1.00 98.62 81 ALA A N 1
ATOM 674 C CA . ALA A 1 81 ? -5.527 -2.149 -0.740 1.00 98.62 81 ALA A CA 1
ATOM 675 C C . ALA A 1 81 ? -5.364 -1.245 -1.979 1.00 98.62 81 ALA A C 1
ATOM 677 O O . ALA A 1 81 ? -4.912 -1.692 -3.037 1.00 98.62 81 ALA A O 1
ATOM 678 N N . LEU A 1 82 ? -5.681 0.049 -1.855 1.00 98.62 82 LEU A N 1
ATOM 679 C CA . LEU A 1 82 ? -5.457 1.025 -2.923 1.00 98.62 82 LEU A CA 1
ATOM 680 C C . LEU A 1 82 ? -3.962 1.207 -3.223 1.00 98.62 82 LEU A C 1
ATOM 682 O O . LEU A 1 82 ? -3.572 1.268 -4.392 1.00 98.62 82 LEU A O 1
ATOM 686 N N . LEU A 1 83 ? -3.123 1.292 -2.189 1.00 98.75 83 LEU A N 1
ATOM 687 C CA . LEU A 1 83 ? -1.673 1.421 -2.340 1.00 98.75 83 LEU A CA 1
ATOM 688 C C . LEU A 1 83 ? -1.050 0.179 -2.985 1.00 98.75 83 LEU A C 1
ATOM 690 O O . LEU A 1 83 ? -0.213 0.320 -3.877 1.00 98.75 83 LEU A O 1
ATOM 694 N N . GLU A 1 84 ? -1.487 -1.019 -2.602 1.00 98.69 84 GLU A N 1
ATOM 695 C CA . GLU A 1 84 ? -1.051 -2.275 -3.219 1.00 98.69 84 GLU A CA 1
ATOM 696 C C . GLU A 1 84 ? -1.404 -2.323 -4.711 1.00 98.69 84 GLU A C 1
ATOM 698 O O . GLU A 1 84 ? -0.550 -2.657 -5.540 1.00 98.69 84 GLU A O 1
ATOM 703 N N . ASN A 1 85 ? -2.622 -1.909 -5.078 1.00 98.69 85 ASN A N 1
ATOM 704 C CA . ASN A 1 85 ? -3.039 -1.814 -6.478 1.00 98.69 85 ASN A CA 1
ATOM 705 C C . ASN A 1 85 ? -2.178 -0.817 -7.262 1.00 98.69 85 ASN A C 1
ATOM 707 O O . ASN A 1 85 ? -1.635 -1.169 -8.310 1.00 98.69 85 ASN A O 1
ATOM 711 N N . LYS A 1 86 ? -1.958 0.391 -6.726 1.00 98.75 86 LYS A N 1
ATOM 712 C CA . LYS A 1 86 ? -1.082 1.394 -7.357 1.00 98.75 86 LYS A CA 1
ATOM 713 C C . LYS A 1 86 ? 0.349 0.886 -7.520 1.00 98.75 86 LYS A C 1
ATOM 715 O O . LYS A 1 86 ? 0.980 1.112 -8.551 1.00 98.75 86 LYS A O 1
ATOM 720 N N . GLN A 1 87 ? 0.873 0.177 -6.522 1.00 98.69 87 GLN A N 1
ATOM 721 C CA . GLN A 1 87 ? 2.206 -0.411 -6.596 1.00 98.69 87 GLN A CA 1
ATOM 722 C C . GLN A 1 87 ? 2.285 -1.480 -7.693 1.00 98.69 87 GLN A C 1
ATOM 724 O O . GLN A 1 87 ? 3.289 -1.556 -8.407 1.00 98.69 87 GLN A O 1
ATOM 729 N N . LYS A 1 88 ? 1.244 -2.304 -7.840 1.00 98.75 88 LYS A N 1
ATOM 730 C CA . LYS A 1 88 ? 1.155 -3.312 -8.898 1.00 98.75 88 LYS A CA 1
ATOM 731 C C . LYS A 1 88 ? 1.115 -2.667 -10.286 1.00 98.75 88 LYS A C 1
ATOM 733 O O . LYS A 1 88 ? 1.930 -3.025 -11.133 1.00 98.75 88 LYS A O 1
ATOM 738 N N . GLU A 1 89 ? 0.253 -1.675 -10.493 1.00 98.75 89 GLU A N 1
ATOM 739 C CA . GLU A 1 89 ? 0.152 -0.936 -11.761 1.00 98.75 89 GLU A CA 1
ATOM 740 C C . GLU A 1 89 ? 1.469 -0.246 -12.137 1.00 98.75 89 GLU A C 1
ATOM 742 O O . GLU A 1 89 ? 1.896 -0.283 -13.296 1.00 98.75 89 GLU A O 1
ATOM 747 N N . LEU A 1 90 ? 2.158 0.346 -11.155 1.00 98.75 90 LEU A N 1
ATOM 748 C CA . LEU A 1 90 ? 3.459 0.972 -11.372 1.00 98.75 90 LEU A CA 1
ATOM 749 C C . LEU A 1 90 ? 4.511 -0.060 -11.796 1.00 98.75 90 LEU A C 1
ATOM 751 O O . LEU A 1 90 ? 5.240 0.173 -12.761 1.00 98.75 90 LEU A O 1
ATOM 755 N N . LYS A 1 91 ? 4.566 -1.220 -11.128 1.00 98.81 91 LYS A N 1
ATOM 756 C CA . LYS A 1 91 ? 5.465 -2.323 -11.509 1.00 98.81 91 LYS A CA 1
ATOM 757 C C . LYS A 1 91 ? 5.196 -2.801 -12.936 1.00 98.81 91 LYS A C 1
ATOM 759 O O . LYS A 1 91 ? 6.138 -2.959 -13.710 1.00 98.81 91 LYS A O 1
ATOM 764 N N . GLU A 1 92 ? 3.931 -2.986 -13.304 1.00 98.69 92 GLU A N 1
ATOM 765 C CA . GLU A 1 92 ? 3.539 -3.389 -14.660 1.00 98.69 92 GLU A CA 1
ATOM 766 C C . GLU A 1 92 ? 3.891 -2.326 -15.707 1.00 98.69 92 GLU A C 1
ATOM 768 O O . GLU A 1 92 ? 4.307 -2.653 -16.818 1.00 98.69 92 GLU A O 1
ATOM 773 N N . THR A 1 93 ? 3.747 -1.045 -15.368 1.00 98.75 93 THR A N 1
ATOM 774 C CA . THR A 1 93 ? 4.114 0.068 -16.255 1.00 98.75 93 THR A CA 1
ATOM 775 C C . THR A 1 93 ? 5.621 0.119 -16.478 1.00 98.75 93 THR A C 1
ATOM 777 O O . THR A 1 93 ? 6.066 0.187 -17.622 1.00 98.75 93 THR A O 1
ATOM 780 N N . ILE A 1 94 ? 6.417 0.004 -15.410 1.00 98.81 94 ILE A N 1
ATOM 781 C CA . ILE A 1 94 ? 7.881 -0.067 -15.504 1.00 98.81 94 ILE A CA 1
ATOM 782 C C . ILE A 1 94 ? 8.297 -1.256 -16.372 1.00 98.81 94 ILE A C 1
ATOM 784 O O . ILE A 1 94 ? 9.126 -1.100 -17.267 1.00 98.81 94 ILE A O 1
ATOM 788 N N . HIS A 1 95 ? 7.693 -2.427 -16.161 1.00 98.75 95 HIS A N 1
ATOM 789 C CA . HIS A 1 95 ? 7.992 -3.612 -16.959 1.00 98.75 95 HIS A CA 1
ATOM 790 C C . HIS A 1 95 ? 7.701 -3.394 -18.451 1.00 98.75 95 HIS A C 1
ATOM 792 O O . HIS A 1 95 ? 8.557 -3.672 -19.290 1.00 98.75 95 HIS A O 1
ATOM 798 N N . ARG A 1 96 ? 6.537 -2.818 -18.785 1.00 98.69 96 ARG A N 1
ATOM 799 C CA . ARG A 1 96 ? 6.169 -2.479 -20.170 1.00 98.69 96 ARG A CA 1
ATOM 800 C C . ARG A 1 96 ? 7.135 -1.481 -20.806 1.00 98.69 96 ARG A C 1
ATOM 802 O O . ARG A 1 96 ? 7.515 -1.665 -21.957 1.00 98.69 96 ARG A O 1
ATOM 809 N N . LEU A 1 97 ? 7.558 -0.452 -20.071 1.00 98.69 97 LEU A N 1
ATOM 810 C CA . LEU A 1 97 ? 8.523 0.537 -20.565 1.00 98.69 97 LEU A CA 1
ATOM 811 C C . LEU A 1 97 ? 9.895 -0.086 -20.834 1.00 98.69 97 LEU A C 1
ATOM 813 O O . LEU A 1 97 ? 10.494 0.178 -21.876 1.00 98.69 97 LEU A O 1
ATOM 817 N N . LEU A 1 98 ? 10.378 -0.938 -19.928 1.00 98.62 98 LEU A N 1
ATOM 818 C CA . LEU A 1 98 ? 11.635 -1.661 -20.116 1.00 98.62 98 LEU A CA 1
ATOM 819 C C . LEU A 1 98 ? 11.566 -2.583 -21.335 1.00 98.62 98 LEU A C 1
ATOM 821 O O . LEU A 1 98 ? 12.479 -2.571 -22.156 1.00 98.62 98 LEU A O 1
ATOM 825 N N . GLN A 1 99 ? 10.463 -3.313 -21.496 1.00 98.44 99 GLN A N 1
ATOM 826 C CA . GLN A 1 99 ? 10.249 -4.172 -22.657 1.00 98.44 99 GLN A CA 1
ATOM 827 C C . GLN A 1 99 ? 10.174 -3.365 -23.962 1.00 98.44 99 GLN A C 1
ATOM 829 O O . GLN A 1 99 ? 10.782 -3.747 -24.956 1.00 98.44 99 GLN A O 1
ATOM 834 N N . ALA A 1 100 ? 9.472 -2.229 -23.970 1.00 98.38 100 ALA A N 1
ATOM 835 C CA . ALA A 1 100 ? 9.392 -1.356 -25.139 1.00 98.38 100 ALA A CA 1
ATOM 836 C C . ALA A 1 100 ? 10.768 -0.790 -25.525 1.00 98.38 100 ALA A C 1
ATOM 838 O O . ALA A 1 100 ? 11.118 -0.782 -26.706 1.00 98.38 100 ALA A O 1
ATOM 839 N N . ARG A 1 101 ? 11.570 -0.372 -24.536 1.00 98.25 101 ARG A N 1
ATOM 840 C CA . ARG A 1 101 ? 12.954 0.075 -24.747 1.00 98.25 101 ARG A CA 1
ATOM 841 C C . ARG A 1 101 ? 13.814 -1.038 -25.341 1.00 98.25 101 ARG A C 1
ATOM 843 O O . ARG A 1 101 ? 14.552 -0.790 -26.287 1.00 98.25 101 ARG A O 1
ATOM 850 N N . GLU A 1 102 ? 13.719 -2.241 -24.789 1.00 98.19 102 GLU A N 1
ATOM 851 C CA . GLU A 1 102 ? 14.476 -3.402 -25.256 1.00 98.19 102 GLU A CA 1
ATOM 852 C C . GLU A 1 102 ? 14.108 -3.757 -26.702 1.00 98.19 102 GLU A C 1
ATOM 854 O O . GLU A 1 102 ? 14.977 -3.905 -27.557 1.00 98.19 102 GLU A O 1
ATOM 859 N N . ASN A 1 103 ? 12.811 -3.781 -27.016 1.00 97.62 103 ASN A N 1
ATOM 860 C CA . ASN A 1 103 ? 12.324 -4.001 -28.377 1.00 97.62 103 ASN A CA 1
ATOM 861 C C . ASN A 1 103 ? 12.828 -2.925 -29.350 1.00 97.62 103 ASN A C 1
ATOM 863 O O . ASN A 1 103 ? 13.207 -3.244 -30.475 1.00 97.62 103 ASN A O 1
ATOM 867 N N . PHE A 1 104 ? 12.849 -1.658 -28.924 1.00 97.94 104 PHE A N 1
ATOM 868 C CA . PHE A 1 104 ? 13.362 -0.557 -29.736 1.00 97.94 104 PHE A CA 1
ATOM 869 C C . PHE A 1 104 ? 14.853 -0.727 -30.050 1.00 97.94 104 PHE A C 1
ATOM 871 O O . PHE A 1 104 ? 15.243 -0.627 -31.211 1.00 97.94 104 PHE A O 1
ATOM 878 N N . ILE A 1 105 ? 15.677 -1.023 -29.040 1.00 97.25 105 ILE A N 1
ATOM 879 C CA . ILE A 1 105 ? 17.121 -1.232 -29.220 1.00 97.25 105 ILE A CA 1
ATOM 880 C C . ILE A 1 105 ? 17.368 -2.421 -30.148 1.00 97.25 105 ILE A C 1
ATOM 882 O O . ILE A 1 105 ? 18.070 -2.273 -31.146 1.00 97.25 105 ILE A O 1
ATOM 886 N N . ASN A 1 106 ? 16.706 -3.552 -29.895 1.00 96.88 106 ASN A N 1
ATOM 887 C CA . ASN A 1 106 ? 16.854 -4.764 -30.701 1.00 96.88 106 ASN A CA 1
ATOM 888 C C . ASN A 1 106 ? 16.433 -4.577 -32.165 1.00 96.88 106 ASN A C 1
ATOM 890 O O . ASN A 1 106 ? 16.968 -5.247 -33.046 1.00 96.88 106 ASN A O 1
ATOM 894 N N . ALA A 1 107 ? 15.496 -3.671 -32.450 1.00 95.88 107 ALA A N 1
ATOM 895 C CA . ALA A 1 107 ? 15.113 -3.342 -33.820 1.00 95.88 107 ALA A CA 1
ATOM 896 C C . ALA A 1 107 ? 16.080 -2.345 -34.482 1.00 95.88 107 ALA A C 1
ATOM 898 O O . ALA A 1 107 ? 16.402 -2.478 -35.665 1.00 95.88 107 ALA A O 1
ATOM 899 N N . TYR A 1 108 ? 16.526 -1.329 -33.743 1.00 96.50 108 TYR A N 1
ATOM 900 C CA . TYR A 1 108 ? 17.223 -0.179 -34.317 1.00 96.50 108 TYR A CA 1
ATOM 901 C C . TYR A 1 108 ? 18.744 -0.354 -34.389 1.00 96.50 108 TYR A C 1
ATOM 903 O O . TYR A 1 108 ? 19.365 0.051 -35.372 1.00 96.50 108 TYR A O 1
ATOM 911 N N . GLU A 1 109 ? 19.352 -0.993 -33.389 1.00 96.62 109 GLU A N 1
ATOM 912 C CA . GLU A 1 109 ? 20.798 -1.230 -33.328 1.00 96.62 109 GLU A CA 1
ATOM 913 C C . GLU A 1 109 ? 21.336 -2.040 -34.523 1.00 96.62 109 GLU A C 1
ATOM 915 O O . GLU A 1 109 ? 22.230 -1.536 -35.215 1.00 96.62 109 GLU A O 1
ATOM 920 N N . PRO A 1 110 ? 20.777 -3.217 -34.881 1.00 96.38 110 PRO A N 1
ATOM 921 C CA . PRO A 1 110 ? 21.269 -3.968 -36.036 1.00 96.38 110 PRO A CA 1
ATOM 922 C C . PRO A 1 110 ? 21.030 -3.229 -37.358 1.00 96.38 110 PRO A C 1
ATOM 924 O O . PRO A 1 110 ? 21.837 -3.337 -38.285 1.00 96.38 110 PRO A O 1
ATOM 927 N N . TYR A 1 111 ? 19.948 -2.448 -37.456 1.00 96.06 111 TYR A N 1
ATOM 928 C CA . TYR A 1 111 ? 19.675 -1.618 -38.628 1.00 96.06 111 TYR A CA 1
ATOM 929 C C . TYR A 1 111 ? 20.761 -0.550 -38.823 1.00 96.06 111 TYR A C 1
ATOM 931 O O . TYR A 1 111 ? 21.320 -0.432 -39.919 1.00 96.06 111 TYR A O 1
ATOM 939 N N . LEU A 1 112 ? 21.100 0.191 -37.763 1.00 96.75 112 LEU A N 1
ATOM 940 C CA . LEU A 1 112 ? 22.156 1.201 -37.806 1.00 96.75 112 LEU A CA 1
ATOM 941 C C . LEU A 1 112 ? 23.524 0.587 -38.091 1.00 96.75 112 LEU A C 1
ATOM 943 O O . LEU A 1 112 ? 24.243 1.091 -38.952 1.00 96.75 112 LEU A O 1
ATOM 947 N N . GLN A 1 113 ? 23.867 -0.511 -37.416 1.00 97.75 113 GLN A N 1
ATOM 948 C CA . GLN A 1 113 ? 25.148 -1.188 -37.605 1.00 97.75 113 GLN A CA 1
ATOM 949 C C . GLN A 1 113 ? 25.320 -1.659 -39.054 1.00 97.75 113 GLN A C 1
ATOM 951 O O . GLN A 1 113 ? 26.370 -1.444 -39.661 1.00 97.75 113 GLN A O 1
ATOM 956 N N . LYS A 1 114 ? 24.265 -2.232 -39.648 1.00 97.50 114 LYS A N 1
ATOM 957 C CA . LYS A 1 114 ? 24.265 -2.632 -41.059 1.00 97.50 114 LYS A CA 1
ATOM 958 C C . LYS A 1 114 ? 24.417 -1.431 -41.994 1.00 97.50 114 LYS A C 1
ATOM 960 O O . LYS A 1 114 ? 25.164 -1.515 -42.966 1.00 97.50 114 LYS A O 1
ATOM 965 N N . ASN A 1 115 ? 23.717 -0.326 -41.728 1.00 97.62 115 ASN A N 1
ATOM 966 C CA . ASN A 1 115 ? 23.799 0.873 -42.564 1.00 97.62 115 ASN A CA 1
ATOM 967 C C . ASN A 1 115 ? 25.192 1.516 -42.513 1.00 97.62 115 ASN A C 1
ATOM 969 O O . ASN A 1 115 ? 25.736 1.859 -43.561 1.00 97.62 115 ASN A O 1
ATOM 973 N N . LEU A 1 116 ? 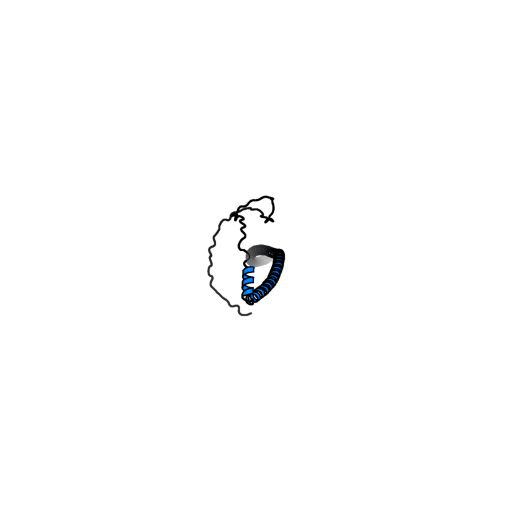25.774 1.637 -41.317 1.00 97.88 116 LEU A N 1
ATOM 974 C CA . LEU A 1 116 ? 27.128 2.154 -41.128 1.00 97.88 116 LEU A CA 1
ATOM 975 C C . LEU A 1 116 ? 28.154 1.271 -41.835 1.00 97.88 116 LEU A C 1
ATOM 977 O O . LEU A 1 116 ? 28.909 1.778 -42.655 1.00 97.88 116 LEU A O 1
ATOM 981 N N . SER A 1 117 ? 28.092 -0.048 -41.636 1.00 98.06 117 SER A N 1
ATOM 982 C CA . SER A 1 117 ? 28.990 -0.985 -42.318 1.00 98.06 117 SER A CA 1
ATOM 983 C C . SER A 1 117 ? 28.894 -0.882 -43.846 1.00 98.06 117 SER A C 1
ATOM 985 O O . SER A 1 117 ? 29.916 -0.879 -44.529 1.00 98.06 117 SER A O 1
ATOM 987 N N . ALA A 1 118 ? 27.685 -0.737 -44.400 1.00 98.06 118 ALA A N 1
ATOM 988 C CA . ALA A 1 118 ? 27.510 -0.539 -45.837 1.00 98.06 118 ALA A CA 1
ATOM 989 C C . ALA A 1 118 ? 28.145 0.775 -46.326 1.00 98.06 118 ALA A C 1
ATOM 991 O O . ALA A 1 118 ? 28.777 0.799 -47.382 1.00 98.06 118 ALA A O 1
ATOM 992 N N . LYS A 1 119 ? 28.009 1.863 -45.557 1.00 98.06 119 LYS A N 1
ATOM 993 C CA . LYS A 1 119 ? 28.641 3.151 -45.872 1.00 98.06 119 LYS A CA 1
ATOM 994 C C . LYS A 1 119 ? 30.163 3.098 -45.757 1.00 98.06 119 LYS A C 1
ATOM 996 O O . LYS A 1 119 ? 30.833 3.670 -46.611 1.00 98.06 119 LYS A O 1
ATOM 1001 N N . ASP A 1 120 ? 30.699 2.385 -44.770 1.00 98.44 120 ASP A N 1
ATOM 1002 C CA . ASP A 1 120 ? 32.142 2.202 -44.600 1.00 98.44 120 ASP A CA 1
ATOM 1003 C C . ASP A 1 120 ? 32.760 1.474 -45.798 1.00 98.44 120 ASP A C 1
ATOM 1005 O O . ASP A 1 120 ? 33.814 1.879 -46.283 1.00 98.44 120 ASP A O 1
ATOM 1009 N N . ILE A 1 121 ? 32.078 0.456 -46.339 1.00 98.25 121 ILE A N 1
ATOM 1010 C CA . ILE A 1 121 ? 32.518 -0.238 -47.562 1.00 98.25 121 ILE A CA 1
ATOM 1011 C C . ILE A 1 121 ? 32.586 0.736 -48.744 1.00 98.25 121 ILE A C 1
ATOM 1013 O O . ILE A 1 121 ? 33.589 0.780 -49.454 1.00 98.25 121 ILE A O 1
ATOM 1017 N N . VAL A 1 122 ? 31.542 1.546 -48.950 1.00 98.50 122 VAL A N 1
ATOM 1018 C CA . VAL A 1 122 ? 31.525 2.547 -50.031 1.00 98.50 122 VAL A CA 1
ATOM 1019 C C . VAL A 1 122 ? 32.655 3.561 -49.854 1.00 98.50 122 VAL A C 1
ATOM 1021 O O . VAL A 1 122 ? 33.338 3.890 -50.821 1.00 98.50 122 VAL A O 1
ATOM 1024 N N . LEU A 1 123 ? 32.889 4.026 -48.626 1.00 98.56 123 LEU A N 1
ATOM 1025 C CA . LEU A 1 123 ? 33.960 4.970 -48.331 1.00 98.56 123 LEU A CA 1
ATOM 1026 C C . LEU A 1 123 ? 35.342 4.377 -48.637 1.00 98.56 123 LEU A C 1
ATOM 1028 O O . LEU A 1 123 ? 36.156 5.044 -49.270 1.00 98.56 123 LEU A O 1
ATOM 1032 N N . GLN A 1 124 ? 35.594 3.125 -48.242 1.00 98.50 124 GLN A N 1
ATOM 1033 C CA . GLN A 1 124 ? 36.850 2.428 -48.544 1.00 98.50 124 GLN A CA 1
ATOM 1034 C C . GLN A 1 124 ? 37.088 2.286 -50.051 1.00 98.50 124 GLN A C 1
ATOM 1036 O O . GLN A 1 124 ? 38.206 2.510 -50.525 1.00 98.50 124 GLN A O 1
ATOM 1041 N N . ASN A 1 125 ? 36.036 1.989 -50.818 1.00 98.25 125 ASN A N 1
ATOM 1042 C CA . ASN A 1 125 ? 36.124 1.915 -52.276 1.00 98.25 125 ASN A CA 1
ATOM 1043 C C . ASN A 1 125 ? 36.509 3.275 -52.880 1.00 98.25 125 ASN A C 1
ATOM 1045 O O . ASN A 1 125 ? 37.467 3.355 -53.644 1.00 98.25 125 ASN A O 1
ATOM 1049 N N . VAL A 1 126 ? 35.832 4.355 -52.474 1.00 98.56 126 VAL A N 1
ATOM 1050 C CA . VAL A 1 126 ? 36.118 5.716 -52.966 1.00 98.56 126 VAL A CA 1
ATOM 1051 C C . VAL A 1 126 ? 37.532 6.173 -52.596 1.00 98.56 126 VAL A C 1
ATOM 1053 O O . VAL A 1 126 ? 38.206 6.807 -53.407 1.00 98.56 126 VAL A O 1
ATOM 1056 N N . ILE A 1 127 ? 38.012 5.849 -51.391 1.00 98.50 127 ILE A N 1
ATOM 1057 C CA . ILE A 1 127 ? 39.392 6.149 -50.981 1.00 98.50 127 ILE A CA 1
ATOM 1058 C C . ILE A 1 127 ? 40.386 5.424 -51.894 1.00 98.50 127 ILE A C 1
ATOM 1060 O O . ILE A 1 127 ? 41.309 6.059 -52.404 1.00 98.50 127 ILE A O 1
ATOM 1064 N N . SER A 1 128 ? 40.158 4.136 -52.154 1.00 98.31 128 SER A N 1
ATOM 1065 C CA . SER A 1 128 ? 41.021 3.322 -53.017 1.00 98.31 128 SER A CA 1
ATOM 1066 C C . SER A 1 128 ? 41.072 3.868 -54.450 1.00 98.31 128 SER A C 1
ATOM 1068 O O . SER A 1 128 ? 42.148 4.005 -55.032 1.00 98.31 128 SER A O 1
ATOM 1070 N N . GLU A 1 129 ? 39.923 4.252 -55.013 1.00 98.19 129 GLU A N 1
ATOM 1071 C CA . GLU A 1 129 ? 39.844 4.890 -56.334 1.00 98.19 129 GLU A CA 1
ATOM 1072 C C . GLU A 1 129 ? 40.579 6.236 -56.360 1.00 98.19 129 GLU A C 1
ATOM 1074 O O . GLU A 1 129 ? 41.355 6.514 -57.277 1.00 98.19 129 GLU A O 1
ATOM 1079 N N . LYS A 1 130 ? 40.394 7.063 -55.323 1.00 98.25 130 LYS A N 1
ATOM 1080 C CA . LYS A 1 130 ? 41.084 8.350 -55.191 1.00 98.25 130 LYS A CA 1
ATOM 1081 C C . LYS A 1 130 ? 42.603 8.177 -55.122 1.00 98.25 130 LYS A C 1
ATOM 1083 O O . LYS A 1 130 ? 43.332 9.004 -55.671 1.00 98.25 130 LYS A O 1
ATOM 1088 N N . GLU A 1 131 ? 43.098 7.152 -54.432 1.00 98.25 131 GLU A N 1
ATOM 1089 C CA . GLU A 1 131 ? 44.529 6.841 -54.361 1.00 98.25 131 GLU A CA 1
ATOM 1090 C C . GLU A 1 131 ? 45.079 6.394 -55.718 1.00 98.25 131 GLU A C 1
ATOM 1092 O O . GLU A 1 131 ? 46.105 6.918 -56.157 1.00 98.25 131 GLU A O 1
ATOM 1097 N N . ALA A 1 132 ? 44.368 5.507 -56.419 1.00 98.12 132 ALA A N 1
ATOM 1098 C CA . ALA A 1 132 ? 44.744 5.053 -57.757 1.00 98.12 132 ALA A CA 1
ATOM 1099 C C . ALA A 1 132 ? 44.830 6.220 -58.758 1.00 98.12 132 ALA A C 1
ATOM 1101 O O . ALA A 1 132 ? 45.850 6.391 -59.429 1.00 98.12 132 ALA A O 1
ATOM 1102 N N . LEU A 1 133 ? 43.809 7.083 -58.791 1.00 98.06 133 LEU A N 1
ATOM 1103 C CA . LEU A 1 133 ? 43.793 8.273 -59.648 1.00 98.06 133 LEU A CA 1
ATOM 1104 C C . LEU A 1 133 ? 44.933 9.242 -59.315 1.00 98.06 133 LEU A C 1
ATOM 1106 O O . LEU A 1 133 ? 45.536 9.829 -60.212 1.00 98.06 133 LEU A O 1
ATOM 1110 N N . HIS A 1 134 ? 45.264 9.411 -58.032 1.00 98.12 134 HIS A N 1
ATOM 1111 C CA . HIS A 1 134 ? 46.367 10.281 -57.626 1.00 98.12 134 HIS A CA 1
ATOM 1112 C C . HIS A 1 134 ? 47.720 9.789 -58.166 1.00 98.12 134 HIS A C 1
ATOM 1114 O O . HIS A 1 134 ? 48.535 10.601 -58.609 1.00 98.12 134 HIS A O 1
ATOM 1120 N N . LEU A 1 135 ? 47.947 8.470 -58.179 1.00 97.69 135 LEU A N 1
ATOM 1121 C CA . LEU A 1 135 ? 49.151 7.864 -58.758 1.00 97.69 135 LEU A CA 1
ATOM 1122 C C . LEU A 1 135 ? 49.219 8.053 -60.279 1.00 97.69 135 LEU A C 1
ATOM 1124 O O . LEU A 1 135 ? 50.285 8.366 -60.820 1.00 97.69 135 LEU A O 1
ATOM 1128 N N . GLU A 1 136 ? 48.092 7.895 -60.970 1.00 97.88 136 GLU A N 1
ATOM 1129 C CA . GLU A 1 136 ? 48.007 8.078 -62.421 1.00 97.88 136 GLU A CA 1
ATOM 1130 C C . GLU A 1 136 ? 48.276 9.535 -62.822 1.00 97.88 136 GLU A C 1
ATOM 1132 O O . GLU A 1 136 ? 49.137 9.804 -63.664 1.00 97.88 136 GLU A O 1
ATOM 1137 N N . VAL A 1 137 ? 47.629 10.492 -62.148 1.00 97.75 137 VAL A N 1
ATOM 1138 C CA . VAL A 1 137 ? 47.857 11.929 -62.366 1.00 97.75 137 VAL A CA 1
ATOM 1139 C C . VAL A 1 137 ? 49.301 12.317 -62.040 1.00 97.75 137 VAL A C 1
ATOM 1141 O O . VAL A 1 137 ? 49.918 13.075 -62.790 1.00 97.75 137 VAL A O 1
ATOM 1144 N N . GLY A 1 138 ? 49.876 11.773 -60.962 1.00 97.38 138 GLY A N 1
ATOM 1145 C CA . GLY A 1 138 ? 51.288 11.970 -60.631 1.00 97.38 138 GLY A CA 1
ATOM 1146 C C . GLY A 1 138 ? 52.218 11.483 -61.747 1.00 97.38 138 GLY A C 1
ATOM 1147 O O . GLY A 1 138 ? 53.130 12.204 -62.157 1.00 97.38 138 GLY A O 1
ATOM 1148 N N . SER A 1 139 ? 51.942 10.301 -62.303 1.00 97.50 139 SER A N 1
ATOM 1149 C CA . SER A 1 139 ? 52.698 9.729 -63.425 1.00 97.50 139 SER A CA 1
ATOM 1150 C C . SER A 1 139 ? 52.586 10.587 -64.688 1.00 97.50 139 SER A C 1
ATOM 1152 O O . SER A 1 139 ? 53.601 10.873 -65.331 1.00 97.50 139 SER A O 1
ATOM 1154 N N . LEU A 1 140 ? 51.383 11.075 -65.009 1.00 97.75 140 LEU A N 1
ATOM 1155 C CA . LEU A 1 140 ? 51.159 12.002 -66.119 1.00 97.75 140 LEU A CA 1
ATOM 1156 C C . LEU A 1 140 ? 51.935 13.314 -65.926 1.00 97.75 140 LEU A C 1
ATOM 1158 O O . LEU A 1 140 ? 52.535 13.820 -66.873 1.00 97.75 140 LEU A O 1
ATOM 1162 N N . GLY A 1 141 ? 51.997 13.832 -64.696 1.00 97.25 141 GLY A N 1
ATOM 1163 C CA . GLY A 1 141 ? 52.800 15.006 -64.349 1.00 97.25 141 GLY A CA 1
ATOM 1164 C C . GLY A 1 141 ? 54.297 14.817 -64.627 1.00 97.25 141 GLY A C 1
ATOM 1165 O O . GLY A 1 141 ? 54.942 15.723 -65.159 1.00 97.25 141 GLY A O 1
ATOM 1166 N N . ILE A 1 142 ? 54.848 13.630 -64.344 1.00 97.38 142 ILE A N 1
ATOM 1167 C CA . ILE A 1 142 ? 56.245 13.285 -64.666 1.00 97.38 142 ILE A CA 1
ATOM 1168 C C . ILE A 1 142 ? 56.459 13.253 -66.185 1.00 97.38 142 ILE A C 1
ATOM 1170 O O . ILE A 1 142 ? 57.452 13.795 -66.674 1.00 97.38 142 ILE A O 1
ATOM 1174 N N . VAL A 1 143 ? 55.538 12.643 -66.940 1.00 97.56 143 VAL A N 1
ATOM 1175 C CA . VAL A 1 143 ? 55.602 12.608 -68.412 1.00 97.56 143 VAL A CA 1
ATOM 1176 C C . VAL A 1 143 ? 55.551 14.022 -68.989 1.00 97.56 143 VAL A C 1
ATOM 1178 O O . VAL A 1 143 ? 56.388 14.370 -69.820 1.00 97.56 143 VAL A O 1
ATOM 1181 N N . LEU A 1 144 ? 54.636 14.865 -68.503 1.00 97.12 144 LEU A N 1
ATOM 1182 C CA . LEU A 1 144 ? 54.513 16.251 -68.946 1.00 97.12 144 LEU A CA 1
ATOM 1183 C C . LEU A 1 144 ? 55.780 17.059 -68.646 1.00 97.12 144 LEU A C 1
ATOM 1185 O O . LEU A 1 144 ? 56.234 17.808 -69.509 1.00 97.12 144 LEU A O 1
ATOM 1189 N N . ARG A 1 145 ? 56.393 16.878 -67.466 1.00 96.69 145 ARG A N 1
ATOM 1190 C CA . ARG A 1 145 ? 57.684 17.504 -67.138 1.00 96.69 145 ARG A CA 1
ATOM 1191 C C . ARG A 1 145 ? 58.771 17.080 -68.124 1.00 96.69 145 ARG A C 1
ATOM 1193 O O . ARG A 1 145 ? 59.443 17.941 -68.672 1.00 96.69 145 ARG A O 1
ATOM 1200 N N . ARG A 1 146 ? 58.890 15.782 -68.421 1.00 96.25 146 ARG A N 1
ATOM 1201 C CA . ARG A 1 146 ? 59.870 15.276 -69.398 1.00 96.25 146 ARG A CA 1
ATOM 1202 C C . ARG A 1 146 ? 59.660 15.864 -70.794 1.00 96.25 146 ARG A C 1
ATOM 1204 O O . ARG A 1 146 ? 60.637 16.207 -71.450 1.00 96.25 146 ARG A O 1
ATOM 1211 N N . ILE A 1 147 ? 58.406 16.001 -71.237 1.00 94.56 147 ILE A N 1
ATOM 1212 C CA . ILE A 1 147 ? 58.075 16.668 -72.506 1.00 94.56 147 ILE A CA 1
ATOM 1213 C C . ILE A 1 147 ? 58.511 18.138 -72.458 1.00 94.56 147 ILE A C 1
ATOM 1215 O O . ILE A 1 147 ? 59.162 18.609 -73.387 1.00 94.56 147 ILE A O 1
ATOM 1219 N N . GLN A 1 148 ? 58.197 18.855 -71.374 1.00 94.12 148 GLN A N 1
ATOM 1220 C CA . GLN A 1 148 ? 58.601 20.253 -71.189 1.00 94.12 148 GLN A CA 1
ATOM 1221 C C . GLN A 1 148 ? 60.128 20.421 -71.219 1.00 94.12 148 GLN A C 1
ATOM 1223 O O . GLN A 1 148 ? 60.621 21.298 -71.927 1.00 94.12 148 GLN A O 1
ATOM 1228 N N . ASP A 1 149 ? 60.871 19.565 -70.515 1.00 94.69 149 ASP A N 1
ATOM 1229 C CA . ASP A 1 149 ? 62.339 19.585 -70.470 1.00 94.69 149 ASP A CA 1
ATOM 1230 C C . ASP A 1 149 ? 62.946 19.295 -71.855 1.00 94.69 149 ASP A C 1
ATOM 1232 O O . ASP A 1 149 ? 63.866 19.987 -72.304 1.00 94.69 149 ASP A O 1
ATOM 1236 N N . ALA A 1 150 ? 62.394 18.311 -72.575 1.00 92.81 150 ALA A N 1
ATOM 1237 C CA . ALA A 1 150 ? 62.800 17.995 -73.940 1.00 92.81 150 ALA A CA 1
ATOM 1238 C C . ALA A 1 150 ? 62.593 19.198 -74.871 1.00 92.81 150 ALA A C 1
ATOM 1240 O O . ALA A 1 150 ? 63.547 19.625 -75.512 1.00 92.81 150 ALA A O 1
ATOM 1241 N N . VAL A 1 151 ? 61.400 19.805 -74.876 1.00 89.00 151 VAL A N 1
ATOM 1242 C CA . VAL A 1 151 ? 61.086 20.991 -75.696 1.00 89.00 151 VAL A CA 1
ATOM 1243 C C . VAL A 1 151 ? 61.977 22.187 -75.344 1.00 89.00 151 VAL A C 1
ATOM 1245 O O . VAL A 1 151 ? 62.410 22.922 -76.233 1.00 89.00 151 VAL A O 1
ATOM 1248 N N . ALA A 1 152 ? 62.285 22.392 -74.061 1.00 88.88 152 ALA A N 1
ATOM 1249 C CA . ALA A 1 152 ? 63.144 23.486 -73.614 1.00 88.88 152 ALA A CA 1
ATOM 1250 C C . ALA A 1 152 ? 64.606 23.335 -74.076 1.00 88.88 152 ALA A C 1
ATOM 1252 O O . ALA A 1 152 ? 65.271 24.344 -74.308 1.00 88.88 152 ALA A O 1
ATOM 1253 N N . SER A 1 153 ? 65.092 22.098 -74.227 1.00 92.00 153 SER A N 1
ATOM 1254 C CA . SER A 1 153 ? 66.481 21.789 -74.604 1.00 92.00 153 SER A CA 1
ATOM 1255 C C . SER A 1 153 ? 66.752 21.740 -76.118 1.00 92.00 153 SER A C 1
ATOM 1257 O O . SER A 1 153 ? 67.908 21.629 -76.526 1.00 92.00 153 SER A O 1
ATOM 1259 N N . MET A 1 154 ? 65.721 21.854 -76.965 1.00 91.44 154 MET A N 1
ATOM 1260 C CA . MET A 1 154 ? 65.858 21.829 -78.431 1.00 91.44 154 MET A CA 1
ATOM 1261 C C . MET A 1 154 ? 66.640 23.042 -78.968 1.00 91.44 154 MET A C 1
ATOM 1263 O O . MET A 1 154 ? 66.529 24.155 -78.448 1.00 91.44 154 MET A O 1
ATOM 1267 N N . ASN A 1 155 ? 67.390 22.857 -80.064 1.00 89.62 155 ASN A N 1
ATOM 1268 C CA . ASN A 1 155 ? 68.043 23.971 -80.764 1.00 89.62 155 ASN A CA 1
ATOM 1269 C C . ASN A 1 155 ? 67.011 24.864 -81.491 1.00 89.62 155 ASN A C 1
ATOM 1271 O O . ASN A 1 155 ? 65.871 24.467 -81.711 1.00 89.62 155 ASN A O 1
ATOM 1275 N N . GLN A 1 156 ? 67.398 26.083 -81.884 1.00 86.06 156 GLN A N 1
ATOM 1276 C CA . GLN A 1 156 ? 66.456 27.077 -82.421 1.00 86.06 156 GLN A CA 1
ATOM 1277 C C . GLN A 1 156 ? 65.792 26.664 -83.749 1.00 86.06 156 GLN A C 1
ATOM 1279 O O . GLN A 1 156 ? 64.652 27.056 -84.005 1.00 86.06 156 GLN A O 1
ATOM 1284 N N . GLN A 1 157 ? 66.475 25.879 -84.589 1.00 86.31 157 GLN A N 1
ATOM 1285 C CA . GLN A 1 157 ? 65.920 25.393 -85.854 1.00 86.31 157 GLN A CA 1
ATOM 1286 C C . GLN A 1 157 ? 64.876 24.297 -85.607 1.00 86.31 157 GLN A C 1
ATOM 1288 O O . GLN A 1 157 ? 63.761 24.395 -86.119 1.00 86.31 157 GLN A O 1
ATOM 1293 N N . ASP A 1 158 ? 65.197 23.323 -84.755 1.00 86.56 158 ASP A N 1
ATOM 1294 C CA . ASP A 1 158 ? 64.293 22.234 -84.375 1.00 86.56 158 ASP A CA 1
ATOM 1295 C C . ASP A 1 158 ? 63.107 22.749 -83.560 1.00 86.56 158 ASP A C 1
ATOM 1297 O O . ASP A 1 158 ? 61.979 22.306 -83.751 1.00 86.56 158 ASP A O 1
ATOM 1301 N N . LYS A 1 159 ? 63.327 23.746 -82.700 1.00 85.75 159 LYS A N 1
ATOM 1302 C CA . LYS A 1 159 ? 62.265 24.422 -81.951 1.00 85.75 159 LYS A CA 1
ATOM 1303 C C . LYS A 1 159 ? 61.287 25.140 -82.881 1.00 85.75 159 LYS A C 1
ATOM 1305 O O . LYS A 1 159 ? 60.081 25.079 -82.657 1.00 85.75 159 LYS A O 1
ATOM 1310 N N . LYS A 1 160 ? 61.789 25.784 -83.945 1.00 84.69 160 LYS A N 1
ATOM 1311 C CA . LYS A 1 160 ? 60.949 26.417 -84.974 1.00 84.69 160 LYS A CA 1
ATOM 1312 C C . LYS A 1 160 ? 60.166 25.370 -85.771 1.00 84.69 160 LYS A C 1
ATOM 1314 O O . LYS A 1 160 ? 58.976 25.558 -85.980 1.00 84.69 160 LYS A O 1
ATOM 1319 N N . ALA A 1 161 ? 60.797 24.257 -86.150 1.00 84.25 161 ALA A N 1
ATOM 1320 C CA . ALA A 1 161 ? 60.122 23.153 -86.833 1.00 84.25 161 ALA A CA 1
ATOM 1321 C C . ALA A 1 161 ? 59.049 22.484 -85.953 1.00 84.25 161 ALA A C 1
ATOM 1323 O O . ALA A 1 161 ? 57.953 22.215 -86.431 1.00 84.25 161 ALA A O 1
ATOM 1324 N N . PHE A 1 162 ? 59.330 22.275 -84.663 1.00 85.69 162 PHE A N 1
ATOM 1325 C CA . PHE A 1 162 ? 58.382 21.724 -83.693 1.00 85.69 162 PHE A CA 1
ATOM 1326 C C . PHE A 1 162 ? 57.183 22.652 -83.469 1.00 85.69 162 PHE A C 1
ATOM 1328 O O . PHE A 1 162 ? 56.047 22.189 -83.471 1.00 85.69 162 PHE A O 1
ATOM 1335 N N . HIS A 1 163 ? 57.413 23.964 -83.353 1.00 82.88 163 HIS A N 1
ATOM 1336 C CA . HIS A 1 163 ? 56.328 24.944 -83.270 1.00 82.88 163 HIS A CA 1
ATOM 1337 C C . HIS A 1 163 ? 55.477 24.954 -84.547 1.00 82.88 163 HIS A C 1
ATOM 1339 O O . HIS A 1 163 ? 54.256 24.899 -84.462 1.00 82.88 163 HIS A O 1
ATOM 1345 N N . SER A 1 164 ? 56.102 24.951 -85.729 1.00 85.62 164 SER A N 1
ATOM 1346 C CA . SER A 1 164 ? 55.375 24.884 -87.004 1.00 85.62 164 SER A CA 1
ATOM 1347 C C . SER A 1 164 ? 54.625 23.560 -87.207 1.00 85.62 164 SER A C 1
ATOM 1349 O O . SER A 1 164 ? 53.609 23.544 -87.890 1.00 85.62 164 SER A O 1
ATOM 1351 N N . ALA A 1 165 ? 55.089 22.452 -86.618 1.00 81.31 165 ALA A N 1
ATOM 1352 C CA . ALA A 1 165 ? 54.384 21.168 -86.638 1.00 81.31 165 ALA A CA 1
ATOM 1353 C C . ALA A 1 165 ? 53.208 21.111 -85.644 1.00 81.31 165 ALA A C 1
ATOM 1355 O O . ALA A 1 165 ? 52.225 20.423 -85.909 1.00 81.31 165 ALA A O 1
ATOM 1356 N N . LEU A 1 166 ? 53.296 21.830 -84.517 1.00 78.75 166 LEU A N 1
ATOM 1357 C CA . LEU A 1 166 ? 52.179 22.022 -83.584 1.00 78.75 166 LEU A CA 1
ATOM 1358 C C . LEU A 1 166 ? 51.126 23.002 -84.125 1.00 78.75 166 LEU A C 1
ATOM 1360 O O . LEU A 1 166 ? 49.957 22.874 -83.775 1.00 78.75 166 LEU A O 1
ATOM 1364 N N . GLU A 1 167 ? 51.503 23.923 -85.019 1.00 66.38 167 GLU A N 1
ATOM 1365 C CA . GLU A 1 167 ? 50.593 24.780 -85.802 1.00 66.38 167 GLU A CA 1
ATOM 1366 C C . GLU A 1 167 ? 49.864 24.006 -86.925 1.00 66.38 167 GLU A C 1
ATOM 1368 O O . GLU A 1 167 ? 49.727 24.460 -88.062 1.00 66.38 167 GLU A O 1
ATOM 1373 N N . LEU A 1 168 ? 49.342 22.820 -86.611 1.00 59.16 168 LEU A N 1
ATOM 1374 C CA . LEU A 1 168 ? 48.365 22.131 -87.448 1.00 59.16 168 LEU A CA 1
ATOM 1375 C C . LEU A 1 168 ? 46.964 22.724 -87.203 1.00 59.16 168 LEU A C 1
ATOM 1377 O O . LEU A 1 168 ? 46.208 22.254 -86.363 1.00 59.16 168 LEU A O 1
ATOM 1381 N N . LYS A 1 169 ? 46.652 23.753 -88.001 1.00 50.97 169 LYS A N 1
ATOM 1382 C CA . LYS A 1 169 ? 45.333 24.140 -88.541 1.00 50.97 169 LYS A CA 1
ATOM 1383 C C . LYS A 1 169 ? 44.172 24.361 -87.547 1.00 50.97 169 LYS A C 1
ATOM 1385 O O . LYS A 1 169 ? 43.358 23.478 -87.301 1.00 50.97 169 LYS A O 1
ATOM 1390 N N . GLU A 1 170 ? 43.988 25.621 -87.153 1.00 50.09 170 GLU A N 1
ATOM 1391 C CA . GLU A 1 170 ? 42.746 26.189 -86.592 1.00 50.09 170 GLU A CA 1
ATOM 1392 C C . GLU A 1 170 ? 41.667 26.407 -87.685 1.00 50.09 170 GLU A C 1
ATOM 1394 O O . GLU A 1 170 ? 40.998 27.432 -87.748 1.00 50.09 170 GLU A O 1
ATOM 1399 N N . GLU A 1 171 ? 41.516 25.459 -88.613 1.00 47.16 171 GLU A N 1
ATOM 1400 C CA . GLU A 1 171 ? 40.600 25.593 -89.750 1.00 47.16 171 GLU A CA 1
ATOM 1401 C C . GLU A 1 171 ? 39.894 24.257 -90.004 1.00 47.16 171 GLU A C 1
ATOM 1403 O O . GLU A 1 171 ? 40.276 23.441 -90.847 1.00 47.16 171 GLU A O 1
ATOM 1408 N N . GLY A 1 172 ? 38.861 24.051 -89.192 1.00 39.97 172 GLY A N 1
ATOM 1409 C CA . GLY A 1 172 ? 37.818 23.054 -89.355 1.00 39.97 172 GLY A CA 1
ATOM 1410 C C . GLY A 1 172 ? 36.492 23.696 -88.970 1.00 39.97 172 GLY A C 1
ATOM 1411 O O . GLY A 1 172 ? 36.073 23.620 -87.820 1.00 39.97 172 GLY A O 1
ATOM 1412 N N . ASP A 1 173 ? 35.868 24.363 -89.938 1.00 43.75 173 ASP A N 1
ATOM 1413 C CA . ASP A 1 173 ? 34.456 24.729 -89.898 1.00 43.75 173 ASP A CA 1
ATOM 1414 C C . ASP A 1 173 ? 33.622 23.442 -89.777 1.00 43.75 173 ASP A C 1
ATOM 1416 O O . ASP A 1 173 ? 33.492 22.674 -90.731 1.00 43.75 173 ASP A O 1
ATOM 1420 N N . VAL A 1 174 ? 33.095 23.181 -88.581 1.00 43.88 174 VAL A N 1
ATOM 1421 C CA . VAL A 1 174 ? 31.880 22.383 -88.399 1.00 43.88 174 VAL A CA 1
ATOM 1422 C C . VAL A 1 174 ? 30.923 23.222 -87.575 1.00 43.88 174 VAL A C 1
ATOM 1424 O O . VAL A 1 174 ? 30.867 23.184 -86.347 1.00 43.88 174 VAL A O 1
ATOM 1427 N N . ASN A 1 175 ? 30.150 23.998 -88.313 1.00 40.16 175 ASN A N 1
ATOM 1428 C CA . ASN A 1 175 ? 28.839 24.444 -87.914 1.00 40.16 175 ASN A CA 1
ATOM 1429 C C . ASN A 1 175 ? 27.948 23.211 -87.645 1.00 40.16 175 ASN A C 1
ATOM 1431 O O . ASN A 1 175 ? 27.471 22.563 -88.574 1.00 40.16 175 ASN A O 1
ATOM 1435 N N . THR A 1 176 ? 27.695 22.900 -86.376 1.00 40.12 176 THR A N 1
ATOM 1436 C CA . THR A 1 176 ? 26.455 22.234 -85.951 1.00 40.12 176 THR A CA 1
ATOM 1437 C C . THR A 1 176 ? 25.925 22.949 -84.719 1.00 40.12 176 THR A C 1
ATOM 1439 O O . THR A 1 176 ? 26.339 22.682 -83.595 1.00 40.12 176 THR A O 1
ATOM 1442 N N . THR A 1 177 ? 25.053 23.919 -84.992 1.00 37.72 177 THR A N 1
ATOM 1443 C CA . THR A 1 177 ? 23.823 24.204 -84.245 1.00 37.72 177 THR A CA 1
ATOM 1444 C C . THR A 1 177 ? 23.932 24.106 -82.723 1.00 37.72 177 THR A C 1
ATOM 1446 O O . THR A 1 177 ? 23.645 23.083 -82.106 1.00 37.72 177 THR A O 1
ATOM 1449 N N . ILE A 1 178 ? 24.237 25.245 -82.101 1.00 52.56 178 ILE A N 1
ATOM 1450 C CA . ILE A 1 178 ? 23.796 25.527 -80.735 1.00 52.56 178 ILE A CA 1
ATOM 1451 C C . ILE A 1 178 ? 22.268 25.681 -80.796 1.00 52.56 178 ILE A C 1
ATOM 1453 O O . ILE A 1 178 ? 21.743 26.779 -80.977 1.00 52.56 178 ILE A O 1
ATOM 1457 N N . GLU A 1 179 ? 21.543 24.568 -80.699 1.00 40.44 179 GLU A N 1
ATOM 1458 C CA . GLU A 1 179 ? 20.140 24.604 -80.299 1.00 40.44 179 GLU A CA 1
ATOM 1459 C C . GLU A 1 179 ? 20.087 24.798 -78.784 1.00 40.44 179 GLU A C 1
ATOM 1461 O O . GLU A 1 179 ? 20.298 23.884 -77.987 1.00 40.44 179 GLU A O 1
ATOM 1466 N N . ASN A 1 180 ? 19.804 26.038 -78.390 1.00 45.06 180 ASN A N 1
ATOM 1467 C CA . ASN A 1 180 ? 19.290 26.354 -77.070 1.00 45.06 180 ASN A CA 1
ATOM 1468 C C . ASN A 1 180 ? 17.961 25.620 -76.865 1.00 45.06 180 ASN A C 1
ATOM 1470 O O . ASN A 1 180 ? 16.922 26.116 -77.290 1.00 45.06 180 ASN A O 1
ATOM 1474 N N . ASN A 1 181 ? 17.978 24.500 -76.147 1.00 43.09 181 ASN A N 1
ATOM 1475 C CA . ASN A 1 181 ? 16.781 23.956 -75.515 1.00 43.09 181 ASN A CA 1
ATOM 1476 C C . ASN A 1 181 ? 16.972 23.921 -73.997 1.00 43.09 181 ASN A C 1
ATOM 1478 O O . ASN A 1 181 ? 17.441 22.960 -73.396 1.00 43.09 181 ASN A O 1
ATOM 1482 N N . ARG A 1 182 ? 16.599 25.062 -73.410 1.00 43.72 182 ARG A N 1
ATOM 1483 C CA . ARG A 1 182 ? 15.840 25.198 -72.163 1.00 43.72 182 ARG A CA 1
ATOM 1484 C C . ARG A 1 182 ? 15.122 23.892 -71.794 1.00 43.72 182 ARG A C 1
ATOM 1486 O O . ARG A 1 182 ? 14.258 23.445 -72.540 1.00 43.72 182 ARG A O 1
ATOM 1493 N N . ILE A 1 183 ? 15.416 23.346 -70.618 1.00 44.75 183 ILE A N 1
ATOM 1494 C CA . ILE A 1 183 ? 14.473 22.472 -69.916 1.00 44.75 183 ILE A CA 1
ATOM 1495 C C . ILE A 1 183 ? 14.050 23.225 -68.660 1.00 44.75 183 ILE A C 1
ATOM 1497 O O . ILE A 1 183 ? 14.786 23.311 -67.680 1.00 44.75 183 ILE A O 1
ATOM 1501 N N . GLU A 1 184 ? 12.879 23.851 -68.766 1.00 40.38 184 GLU A N 1
ATOM 1502 C CA . GLU A 1 184 ? 12.021 24.123 -67.620 1.00 40.38 184 GLU A CA 1
ATOM 1503 C C . GLU A 1 184 ? 11.549 22.796 -67.021 1.00 40.38 184 GLU A C 1
ATOM 1505 O O . GLU A 1 184 ? 11.330 21.817 -67.739 1.00 40.38 184 GLU A O 1
ATOM 1510 N N . ASP A 1 185 ? 11.352 22.802 -65.703 1.00 42.38 185 ASP A N 1
ATOM 1511 C CA . ASP A 1 185 ? 10.463 21.880 -65.002 1.00 42.38 185 ASP A CA 1
ATOM 1512 C C . ASP A 1 185 ? 9.179 21.636 -65.804 1.00 42.38 185 ASP A C 1
ATOM 1514 O O . ASP A 1 185 ? 8.580 22.600 -66.274 1.00 42.38 185 ASP A O 1
ATOM 1518 N N . THR A 1 186 ? 8.716 20.384 -65.899 1.00 34.59 186 THR A N 1
ATOM 1519 C CA . THR A 1 186 ? 7.345 19.961 -65.533 1.00 34.59 186 THR A CA 1
ATOM 1520 C C . THR A 1 186 ? 7.201 18.434 -65.683 1.00 34.59 186 THR A C 1
ATOM 1522 O O . THR A 1 186 ? 7.305 17.872 -66.766 1.00 34.59 186 THR A O 1
ATOM 1525 N N . VAL A 1 187 ? 6.965 17.780 -64.543 1.00 44.28 187 VAL A N 1
ATOM 1526 C CA . VAL A 1 187 ? 6.046 16.653 -64.270 1.00 44.28 187 VAL A CA 1
ATOM 1527 C C . VAL A 1 187 ? 5.282 16.064 -65.479 1.00 44.28 187 VAL A C 1
ATOM 1529 O O . VAL A 1 187 ? 4.569 16.796 -66.150 1.00 44.28 187 VAL A O 1
ATOM 1532 N N . GLN A 1 188 ? 5.280 14.729 -65.646 1.00 40.41 188 GLN A N 1
ATOM 1533 C CA . GLN A 1 188 ? 4.063 13.880 -65.603 1.00 40.41 188 GLN A CA 1
ATOM 1534 C C . GLN A 1 188 ? 4.320 12.396 -65.947 1.00 40.41 188 GLN A C 1
ATOM 1536 O O . GLN A 1 188 ? 4.614 12.028 -67.074 1.00 40.41 188 GLN A O 1
ATOM 1541 N N . ASN A 1 189 ? 4.145 11.566 -64.912 1.00 35.19 189 ASN A N 1
ATOM 1542 C CA . ASN A 1 189 ? 3.266 10.393 -64.824 1.00 35.19 189 ASN A CA 1
ATOM 1543 C C . ASN A 1 189 ? 3.094 9.406 -65.995 1.00 35.19 189 ASN A C 1
ATOM 1545 O O . ASN A 1 189 ? 2.552 9.732 -67.045 1.00 35.19 189 ASN A O 1
ATOM 1549 N N . GLY A 1 190 ? 3.253 8.131 -65.621 1.00 29.80 190 GLY A N 1
ATOM 1550 C CA . GLY A 1 190 ? 2.401 7.007 -66.033 1.00 29.80 190 GLY A CA 1
ATOM 1551 C C . GLY A 1 190 ? 3.185 5.695 -66.016 1.00 29.80 190 GLY A C 1
ATOM 1552 O O . GLY A 1 190 ? 4.177 5.588 -66.719 1.00 29.80 190 GLY A O 1
ATOM 1553 N N . GLY A 1 191 ? 2.869 4.647 -65.259 1.00 29.44 191 GLY A N 1
ATOM 1554 C CA . GLY A 1 191 ? 1.856 4.318 -64.249 1.00 29.44 191 GLY A CA 1
ATOM 1555 C C . GLY A 1 191 ? 2.352 3.001 -63.612 1.00 29.44 191 GLY A C 1
ATOM 1556 O O . GLY A 1 191 ? 3.081 2.257 -64.253 1.00 29.44 191 GLY A O 1
ATOM 1557 N N . GLU A 1 192 ? 2.181 2.748 -62.319 1.00 31.53 192 GLU A N 1
ATOM 1558 C CA . GLU A 1 192 ? 1.008 2.053 -61.783 1.00 31.53 192 GLU A CA 1
ATOM 1559 C C . GLU A 1 192 ? 0.905 2.268 -60.258 1.00 31.53 192 GLU A C 1
ATOM 1561 O O . GLU A 1 192 ? 1.877 2.204 -59.509 1.00 31.53 192 GLU A O 1
ATOM 1566 N N . SER A 1 193 ? -0.323 2.508 -59.810 1.00 43.00 193 SER A N 1
ATOM 1567 C CA . SER A 1 193 ? -0.829 2.405 -58.432 1.00 43.00 193 SER A CA 1
ATOM 1568 C C . SER A 1 193 ? -1.859 1.241 -58.444 1.00 43.00 193 SER A C 1
ATOM 1570 O O . SER A 1 193 ? -2.311 0.943 -59.554 1.00 43.00 193 SER A O 1
ATOM 1572 N N . PRO A 1 194 ? -2.338 0.624 -57.327 1.00 42.75 194 PRO A N 1
ATOM 1573 C CA . PRO A 1 194 ? -2.516 1.284 -56.028 1.00 42.75 194 PRO A CA 1
ATOM 1574 C C . PRO A 1 194 ? -2.435 0.435 -54.722 1.00 42.75 194 PRO A C 1
ATOM 1576 O O . PRO A 1 194 ? -2.683 -0.765 -54.688 1.00 42.75 194 PRO A O 1
ATOM 1579 N N . THR A 1 195 ? -2.362 1.165 -53.597 1.00 38.06 195 THR A N 1
ATOM 1580 C CA . THR A 1 195 ? -2.965 0.871 -52.263 1.00 38.06 195 THR A CA 1
ATOM 1581 C C . THR A 1 195 ? -2.215 0.040 -51.198 1.00 38.06 195 THR A C 1
ATOM 1583 O O . THR A 1 195 ? -1.872 -1.112 -51.423 1.00 38.06 195 THR A O 1
ATOM 1586 N N . LYS A 1 196 ? -2.255 0.588 -49.959 1.00 40.16 196 LYS A N 1
ATOM 1587 C CA . LYS A 1 196 ? -2.208 -0.057 -48.612 1.00 40.16 196 LYS A CA 1
ATOM 1588 C C . LYS A 1 196 ? -0.833 -0.589 -48.147 1.00 40.16 196 LYS A C 1
ATOM 1590 O O . LYS A 1 196 ? -0.153 -1.257 -48.896 1.00 40.16 196 LYS A O 1
ATOM 1595 N N . ALA A 1 197 ? -0.358 -0.407 -46.912 1.00 31.47 197 ALA A N 1
ATOM 1596 C CA . ALA A 1 197 ? -0.958 0.067 -45.667 1.00 31.47 197 ALA A CA 1
ATOM 1597 C C . ALA A 1 197 ? 0.144 0.494 -44.667 1.00 31.47 197 ALA A C 1
ATOM 1599 O O . ALA A 1 197 ? 1.206 -0.122 -44.603 1.00 31.47 197 ALA A O 1
ATOM 1600 N N . SER A 1 198 ? -0.151 1.507 -43.852 1.00 45.31 198 SER A N 1
ATOM 1601 C CA . SER A 1 198 ? 0.500 1.773 -42.563 1.00 45.31 198 SER A CA 1
ATOM 1602 C C . SER A 1 198 ? 0.377 0.563 -41.619 1.00 45.31 198 SER A C 1
ATOM 1604 O O . SER A 1 198 ? -0.631 -0.147 -41.698 1.00 45.31 198 SER A O 1
ATOM 1606 N N . PRO A 1 199 ? 1.293 0.348 -40.656 1.00 41.53 199 PRO A N 1
ATOM 1607 C CA . PRO A 1 199 ? 0.991 -0.476 -39.492 1.00 41.53 199 PRO A CA 1
ATOM 1608 C C . PRO A 1 199 ? 0.032 0.288 -38.558 1.00 41.53 199 PRO A C 1
ATOM 1610 O O . PRO A 1 199 ? 0.113 1.517 -38.472 1.00 41.53 199 PRO A O 1
ATOM 1613 N N . PRO A 1 200 ? -0.892 -0.396 -37.868 1.00 36.72 200 PRO A N 1
ATOM 1614 C CA . PRO A 1 200 ? -1.984 0.252 -37.163 1.00 36.72 200 PRO A CA 1
ATOM 1615 C C . PRO A 1 200 ? -1.536 0.749 -35.785 1.00 36.72 200 PRO A C 1
ATOM 1617 O O . PRO A 1 200 ? -1.237 -0.045 -34.896 1.00 36.72 200 PRO A O 1
ATOM 1620 N N . CYS A 1 201 ? -1.594 2.062 -35.568 1.00 36.03 201 CYS A N 1
ATOM 1621 C CA . CYS A 1 201 ? -1.919 2.583 -34.245 1.00 36.03 201 CYS A CA 1
ATOM 1622 C C . CYS A 1 201 ? -3.408 2.295 -34.027 1.00 36.03 201 CYS A C 1
ATOM 1624 O O . CYS A 1 201 ? -4.262 2.956 -34.615 1.00 36.03 201 CYS A O 1
ATOM 1626 N N . GLN A 1 202 ? -3.729 1.256 -33.256 1.00 34.78 202 GLN A N 1
ATOM 1627 C CA . GLN A 1 202 ? -5.103 1.034 -32.822 1.00 34.78 202 GLN A CA 1
ATOM 1628 C C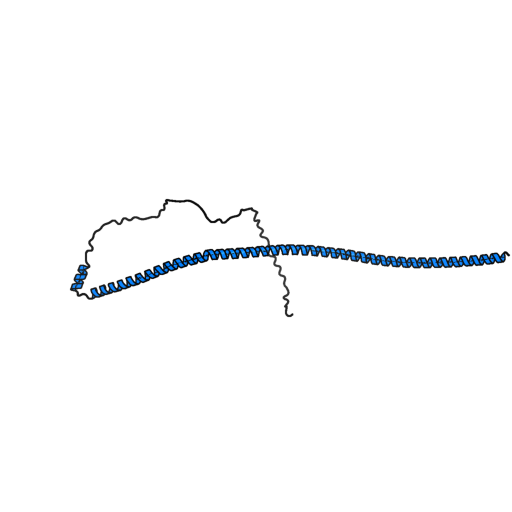 . GLN A 1 202 ? -5.488 2.114 -31.815 1.00 34.78 202 GLN A C 1
ATOM 1630 O O . GLN A 1 202 ? -5.110 2.080 -30.647 1.00 34.78 202 GLN A O 1
ATOM 1635 N N . GLU A 1 203 ? -6.277 3.059 -32.301 1.00 37.31 203 GLU A N 1
ATOM 1636 C CA . GLU A 1 203 ? -7.125 3.914 -31.497 1.00 37.31 203 GLU A CA 1
ATOM 1637 C C . GLU A 1 203 ? -8.341 3.087 -31.048 1.00 37.31 203 GLU A C 1
ATOM 1639 O O . GLU A 1 203 ? -9.184 2.687 -31.856 1.00 37.31 203 GLU A O 1
ATOM 1644 N N . ASN A 1 204 ? -8.433 2.798 -29.750 1.00 32.50 204 ASN A N 1
ATOM 1645 C CA . ASN A 1 204 ? -9.682 2.349 -29.146 1.00 32.50 204 ASN A CA 1
ATOM 1646 C C . ASN A 1 204 ? -10.447 3.577 -28.639 1.00 32.50 204 ASN A C 1
ATOM 1648 O O . ASN A 1 204 ? -10.152 4.111 -27.578 1.00 32.50 204 ASN A O 1
ATOM 1652 N N . LYS A 1 205 ? -11.415 3.984 -29.466 1.00 34.72 205 LYS A N 1
ATOM 1653 C CA . LYS A 1 205 ? -12.737 4.563 -29.170 1.00 34.72 205 LYS A CA 1
ATOM 1654 C C . LYS A 1 205 ? -12.886 5.471 -27.938 1.00 34.72 205 LYS A C 1
ATOM 1656 O O . LYS A 1 205 ? -12.943 5.023 -26.800 1.00 34.72 205 LYS A O 1
ATOM 1661 N N . SER A 1 206 ? -13.169 6.731 -28.265 1.00 45.81 206 SER A N 1
ATOM 1662 C CA . SER A 1 206 ? -13.973 7.693 -27.507 1.00 45.81 206 SER A CA 1
ATOM 1663 C C . SER A 1 206 ? -15.178 7.071 -26.782 1.00 45.81 206 SER A C 1
ATOM 1665 O O . SER A 1 206 ? -16.017 6.419 -27.407 1.00 45.81 206 SER A O 1
ATOM 1667 N N . VAL A 1 207 ? -15.294 7.375 -25.486 1.00 31.33 207 VAL A N 1
ATOM 1668 C CA . VAL A 1 207 ? -16.557 7.712 -24.817 1.00 31.33 207 VAL A CA 1
ATOM 1669 C C . VAL A 1 207 ? -16.259 8.950 -23.977 1.00 31.33 207 VAL A C 1
ATOM 1671 O O . VAL A 1 207 ? -15.337 8.944 -23.164 1.00 31.33 207 VAL A O 1
ATOM 1674 N N . GLY A 1 208 ? -16.965 10.040 -24.265 1.00 36.50 208 GLY A N 1
ATOM 1675 C CA . GLY A 1 208 ? -16.708 11.346 -23.680 1.00 36.50 208 GLY A CA 1
ATOM 1676 C C . GLY A 1 208 ? -17.167 11.495 -22.234 1.00 36.50 208 GLY A C 1
ATOM 1677 O O . GLY A 1 208 ? -18.069 10.800 -21.778 1.00 36.50 208 GLY A O 1
ATOM 1678 N N . SER A 1 209 ? -16.579 12.490 -21.578 1.00 33.50 209 SER A N 1
ATOM 1679 C CA . SER A 1 209 ? -17.244 13.360 -20.606 1.00 33.50 209 SER A CA 1
ATOM 1680 C C . SER A 1 209 ? -16.327 14.553 -20.319 1.00 33.50 209 SER A C 1
ATOM 1682 O O . SER A 1 209 ? -15.200 14.372 -19.868 1.00 33.50 209 SER A O 1
ATOM 1684 N N . GLU A 1 210 ? -16.823 15.734 -20.693 1.00 35.12 210 GLU A N 1
ATOM 1685 C CA . GLU A 1 210 ? -16.547 17.076 -20.162 1.00 35.12 210 GLU A CA 1
ATOM 1686 C C . GLU A 1 210 ? -15.290 17.264 -19.295 1.00 35.12 210 GLU A C 1
ATOM 1688 O O . GLU A 1 210 ? -15.257 16.922 -18.115 1.00 35.12 210 GLU A O 1
ATOM 1693 N N . LEU A 1 211 ? -14.301 17.959 -19.864 1.00 34.38 211 LEU A N 1
ATOM 1694 C CA . LEU A 1 211 ? -13.436 18.837 -19.083 1.00 34.38 211 LEU A CA 1
ATOM 1695 C C . LEU A 1 211 ? -14.281 20.039 -18.651 1.00 34.38 211 LEU A C 1
ATOM 1697 O O . LEU A 1 211 ? -14.495 20.968 -19.427 1.00 34.38 211 LEU A O 1
ATOM 1701 N N . LEU A 1 212 ? -14.791 19.987 -17.423 1.00 40.66 212 LEU A N 1
ATOM 1702 C CA . LEU A 1 212 ? -15.071 21.199 -16.672 1.00 40.66 212 LEU A CA 1
ATOM 1703 C C . LEU A 1 212 ? -13.758 21.673 -16.059 1.00 40.66 212 LEU A C 1
ATOM 1705 O O . LEU A 1 212 ? -13.122 20.956 -15.282 1.00 40.66 212 LEU A O 1
ATOM 1709 N N . ASP A 1 213 ? -13.390 22.891 -16.437 1.00 37.72 213 ASP A N 1
ATOM 1710 C CA . ASP A 1 213 ? -12.429 23.729 -15.742 1.00 37.72 213 ASP A CA 1
ATOM 1711 C C . ASP A 1 213 ? -12.730 23.728 -14.240 1.00 37.72 213 ASP A C 1
ATOM 1713 O O . ASP A 1 213 ? -13.853 24.010 -13.814 1.00 37.72 213 ASP A O 1
ATOM 1717 N N . ASN A 1 214 ? -11.719 23.447 -13.421 1.00 34.56 214 ASN A N 1
ATOM 1718 C CA . ASN A 1 214 ? -11.747 23.881 -12.033 1.00 34.56 214 ASN A CA 1
ATOM 1719 C C . ASN A 1 214 ? -10.339 24.267 -11.581 1.00 34.56 214 ASN A C 1
ATOM 1721 O O . ASN A 1 214 ? -9.682 23.570 -10.806 1.00 34.56 214 ASN A O 1
ATOM 1725 N N . ASP A 1 215 ? -9.892 25.414 -12.085 1.00 42.47 215 ASP A N 1
ATOM 1726 C CA . ASP A 1 215 ? -8.877 26.225 -11.428 1.00 42.47 215 ASP A CA 1
ATOM 1727 C C . ASP A 1 215 ? -9.456 26.767 -10.120 1.00 42.47 215 ASP A C 1
ATOM 1729 O O . ASP A 1 215 ? -10.010 27.865 -10.065 1.00 42.47 215 ASP A O 1
ATOM 1733 N N . ASN A 1 216 ? -9.328 26.005 -9.037 1.00 47.41 216 ASN A N 1
ATOM 1734 C CA . ASN A 1 216 ? -9.354 26.598 -7.710 1.00 47.41 216 ASN A CA 1
ATOM 1735 C C . ASN A 1 216 ? -8.629 25.716 -6.699 1.00 47.41 216 ASN A C 1
ATOM 1737 O O . ASN A 1 216 ? -9.229 24.810 -6.142 1.00 47.41 216 ASN A O 1
ATOM 1741 N N . PHE A 1 217 ? -7.355 26.008 -6.445 1.00 33.28 217 PHE A N 1
ATOM 1742 C CA . PHE A 1 217 ? -6.812 26.030 -5.086 1.00 33.28 217 PHE A CA 1
ATOM 1743 C C . PHE A 1 217 ? -5.577 26.932 -5.077 1.00 33.28 217 PHE A C 1
ATOM 1745 O O . PHE A 1 217 ? -4.429 26.498 -5.177 1.00 33.28 217 PHE A O 1
ATOM 1752 N N . THR A 1 218 ? -5.822 28.232 -4.929 1.00 37.12 218 THR A N 1
ATOM 1753 C CA . THR A 1 218 ? -4.851 29.136 -4.315 1.00 37.12 218 THR A CA 1
ATOM 1754 C C . THR A 1 218 ? -4.498 28.614 -2.923 1.00 37.12 218 THR A C 1
ATOM 1756 O O . THR A 1 218 ? -5.275 28.728 -1.982 1.00 37.12 218 THR A O 1
ATOM 1759 N N . SER A 1 219 ? -3.321 27.997 -2.836 1.00 38.44 219 SER A N 1
ATOM 1760 C CA . SER A 1 219 ? -2.298 28.205 -1.809 1.00 38.44 219 SER A CA 1
ATOM 1761 C C . SER A 1 219 ? -2.756 28.940 -0.537 1.00 38.44 219 SER A C 1
ATOM 1763 O O . SER A 1 219 ? -2.714 30.169 -0.470 1.00 38.44 219 SER A O 1
ATOM 1765 N N . CYS A 1 220 ? -3.037 28.180 0.521 1.00 33.69 220 CYS A N 1
ATOM 1766 C CA . CYS A 1 220 ? -2.845 28.636 1.897 1.00 33.69 220 CYS A CA 1
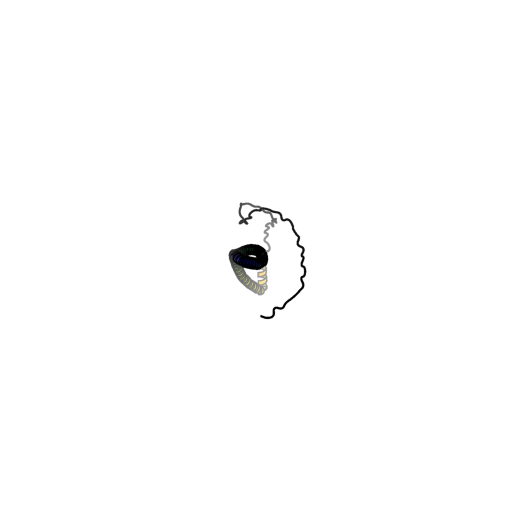ATOM 1767 C C . CYS A 1 220 ? -1.704 27.827 2.521 1.00 33.69 220 CYS A C 1
ATOM 1769 O O . CYS A 1 220 ? -1.922 26.824 3.197 1.00 33.69 220 CYS A O 1
ATOM 1771 N N . VAL A 1 221 ? -0.469 28.267 2.272 1.00 33.66 221 VAL A N 1
ATOM 1772 C CA . VAL A 1 221 ? 0.669 27.946 3.135 1.00 33.66 221 VAL A CA 1
ATOM 1773 C C . VAL A 1 221 ? 0.549 28.859 4.351 1.00 33.66 221 VAL A C 1
ATOM 1775 O O . VAL A 1 221 ? 0.839 30.050 4.268 1.00 33.66 221 VAL A O 1
ATOM 1778 N N . SER A 1 222 ? 0.072 28.319 5.469 1.00 40.16 222 SER A N 1
ATOM 1779 C CA . SER A 1 222 ? 0.282 28.942 6.772 1.00 40.16 222 SER A CA 1
ATOM 1780 C C . SER A 1 222 ? 1.611 28.446 7.323 1.00 40.16 222 SER A C 1
ATOM 1782 O O . SER A 1 222 ? 1.793 27.255 7.570 1.00 40.16 222 SER A O 1
ATOM 1784 N N . GLU A 1 223 ? 2.540 29.384 7.483 1.00 37.03 223 GLU A N 1
ATOM 1785 C CA . GLU A 1 223 ? 3.763 29.227 8.256 1.00 37.03 223 GLU A CA 1
ATOM 1786 C C . GLU A 1 223 ? 3.421 28.741 9.671 1.00 37.03 223 GLU A C 1
ATOM 1788 O O . GLU A 1 223 ? 2.749 29.432 10.436 1.00 37.03 223 GLU A O 1
ATOM 1793 N N . ALA A 1 224 ? 3.910 27.555 10.027 1.00 37.47 224 ALA A N 1
ATOM 1794 C CA . ALA A 1 224 ? 4.069 27.151 11.414 1.00 37.47 224 ALA A CA 1
ATOM 1795 C C . ALA A 1 224 ? 5.567 27.137 11.713 1.00 37.47 224 ALA A C 1
ATOM 1797 O O . ALA A 1 224 ? 6.311 26.221 11.367 1.00 37.47 224 ALA A O 1
ATOM 1798 N N . SER A 1 225 ? 5.998 28.234 12.312 1.00 40.59 225 SER A N 1
ATOM 1799 C CA . SER A 1 225 ? 7.257 28.396 13.010 1.00 40.59 225 SER A CA 1
ATOM 1800 C C . SER A 1 225 ? 7.377 27.384 14.156 1.00 40.59 225 SER A C 1
ATOM 1802 O O . SER A 1 225 ? 6.444 27.197 14.932 1.00 40.59 225 SER A O 1
ATOM 1804 N N . GLY A 1 226 ? 8.566 26.796 14.319 1.00 36.47 226 GLY A N 1
ATOM 1805 C CA . GLY A 1 226 ? 9.021 26.341 15.633 1.00 36.47 226 GLY A CA 1
ATOM 1806 C C . GLY A 1 226 ? 9.607 24.933 15.713 1.00 36.47 226 GLY A C 1
ATOM 1807 O O . GLY A 1 226 ? 8.926 23.943 15.487 1.00 36.47 226 GLY A O 1
ATOM 1808 N N . LEU A 1 227 ? 10.847 24.908 16.213 1.00 39.06 227 LEU A N 1
ATOM 1809 C CA . LEU A 1 227 ? 11.497 23.831 16.971 1.00 39.06 227 LEU A CA 1
ATOM 1810 C C . LEU A 1 227 ? 12.188 22.722 16.166 1.00 39.06 227 LEU A C 1
ATOM 1812 O O . LEU A 1 227 ? 11.804 21.556 16.151 1.00 39.06 227 LEU A O 1
ATOM 1816 N N . SER A 1 228 ? 13.353 23.108 15.639 1.00 37.59 228 SER A N 1
ATOM 1817 C CA . SER A 1 228 ? 14.530 22.238 15.591 1.00 37.59 228 SER A CA 1
ATOM 1818 C C . SER A 1 228 ? 14.794 21.658 16.985 1.00 37.59 228 SER A C 1
ATOM 1820 O O . SER A 1 228 ? 15.102 22.401 17.917 1.00 37.59 228 SER A O 1
ATOM 1822 N N . THR A 1 229 ? 14.664 20.339 17.126 1.00 45.16 229 THR A N 1
ATOM 1823 C CA . THR A 1 229 ? 15.201 19.612 18.278 1.00 45.16 229 THR A CA 1
ATOM 1824 C C . THR A 1 229 ? 16.219 18.604 17.767 1.00 45.16 229 THR A C 1
ATOM 1826 O O . THR A 1 229 ? 15.890 17.667 17.043 1.00 45.16 229 THR A O 1
ATOM 1829 N N . ASN A 1 230 ? 17.469 18.872 18.135 1.00 41.41 230 ASN A N 1
ATOM 1830 C CA . ASN A 1 230 ? 18.631 18.005 18.014 1.00 41.41 230 ASN A CA 1
ATOM 1831 C C . ASN A 1 230 ? 18.326 16.605 18.563 1.00 41.41 230 ASN A C 1
ATOM 1833 O O . ASN A 1 230 ? 18.005 16.476 19.743 1.00 41.41 230 ASN A O 1
ATOM 1837 N N . TRP A 1 231 ? 18.532 15.568 17.755 1.00 38.41 231 TRP A N 1
ATOM 1838 C CA . TRP A 1 231 ? 18.730 14.209 18.256 1.00 38.41 231 TRP A CA 1
ATOM 1839 C C . TRP A 1 231 ? 20.224 13.897 18.240 1.00 38.41 231 TRP A C 1
ATOM 1841 O O . TRP A 1 231 ? 20.760 13.342 17.285 1.00 38.41 231 TRP A O 1
ATOM 1851 N N . SER A 1 232 ? 20.889 14.299 19.322 1.00 46.31 232 SER A N 1
ATOM 1852 C CA . SER A 1 232 ? 22.167 13.726 19.731 1.00 46.31 232 SER A CA 1
ATOM 1853 C C . SER A 1 232 ? 21.891 12.617 20.745 1.00 46.31 232 SER A C 1
ATOM 1855 O O . SER A 1 232 ? 21.189 12.864 21.720 1.00 46.31 232 SER A O 1
ATOM 1857 N N . GLN A 1 233 ? 22.518 11.456 20.527 1.00 48.97 233 GLN A N 1
ATOM 1858 C CA . GLN A 1 233 ? 22.720 10.344 21.472 1.00 48.97 233 GLN A CA 1
ATOM 1859 C C . GLN A 1 233 ? 21.478 9.527 21.880 1.00 48.97 233 GLN A C 1
ATOM 1861 O O . GLN A 1 233 ? 20.702 9.951 22.729 1.00 48.97 233 GLN A O 1
ATOM 1866 N N . ILE A 1 234 ? 21.362 8.313 21.322 1.00 51.88 234 ILE A N 1
ATOM 1867 C CA . ILE A 1 234 ? 21.541 7.000 21.989 1.00 51.88 234 ILE A CA 1
ATOM 1868 C C . ILE A 1 234 ? 21.986 6.001 20.914 1.00 51.88 234 ILE A C 1
ATOM 1870 O O . ILE A 1 234 ? 21.412 6.052 19.804 1.00 51.88 234 ILE A O 1
#

Secondary structure (DSSP, 8-state):
-HHHHHHHHHHHHHHHHHHHHHHHHHHHHHHHHHHHHHHHHHHHHHHHHHHHHHHHHHHHHHHHHHHHHHHHHHHHHHHHHHHHHHHHHHHHHHHHHHHHHHHHHHHHHHHHHHHHHHHHHHHHHHHHHHHHHHHHHHHHHHHHHHHHHHHHHS-HHHHHHHHHHH---S---------------------------PPP----------------------------------

Radius of gyration: 65.6 Å; chains: 1; bounding box: 128×54×192 Å

Organism: Acer negundo (NCBI:txid4023)

Foldseek 3Di:
DVVVVVVVVVVVVVVVVVVVVVVVVVVVVVVVVVVVVVVVVVVVVVVVVVVVVVVVVVVVVVVVVVVVVVVVVVVVVVVVVVVVVVVVVVVVVVVVVVVVVVVCCVVVVVVVVVVVVVVVVVVVVVVVVVVVVVVVVVVVVVVVVVVVVVLVPDDPVVNVVVVVVVPPDPDDDDDDDPPDDDDDDDDDDDDDDDDDDDDDPDDDDDDDDDDDDDPDDPDDPDDDDDDDDDPDDD